Protein AF-A0A965L3U5-F1 (afdb_monomer_lite)

Structure (mmCIF, N/CA/C/O backbone):
data_AF-A0A965L3U5-F1
#
_entry.id   AF-A0A965L3U5-F1
#
loop_
_atom_site.group_PDB
_atom_site.id
_atom_site.type_symbol
_atom_site.label_atom_id
_atom_site.label_alt_id
_atom_site.label_comp_id
_atom_site.label_asym_id
_atom_site.label_entity_id
_atom_site.label_seq_id
_atom_site.pdbx_PDB_ins_code
_atom_site.Cartn_x
_atom_site.Cartn_y
_atom_site.Cartn_z
_atom_site.occupancy
_atom_site.B_iso_or_equiv
_atom_site.auth_seq_id
_atom_site.auth_comp_id
_atom_site.auth_asym_id
_atom_site.auth_atom_id
_atom_site.pdbx_PDB_model_num
ATOM 1 N N . MET A 1 1 ? -13.823 -6.931 -3.225 1.00 72.25 1 MET A N 1
ATOM 2 C CA . MET A 1 1 ? -14.238 -5.636 -2.638 1.00 72.25 1 MET A CA 1
ATOM 3 C C . MET A 1 1 ? -15.746 -5.451 -2.659 1.00 72.25 1 MET A C 1
ATOM 5 O O . MET A 1 1 ? -16.316 -5.443 -1.582 1.00 72.25 1 MET A O 1
ATOM 9 N N . VAL A 1 2 ? -16.405 -5.404 -3.824 1.00 77.75 2 VAL A N 1
ATOM 10 C CA . VAL A 1 2 ? -17.877 -5.242 -3.911 1.00 77.75 2 VAL A CA 1
ATOM 11 C C . VAL A 1 2 ? -18.632 -6.274 -3.065 1.00 77.75 2 VAL A C 1
ATOM 13 O O . VAL A 1 2 ? -19.431 -5.901 -2.219 1.00 77.75 2 VAL A O 1
ATOM 16 N N . MET A 1 3 ? -18.302 -7.560 -3.213 1.00 78.38 3 MET A N 1
ATOM 17 C CA . MET A 1 3 ? -18.901 -8.637 -2.413 1.00 78.38 3 MET A CA 1
ATOM 18 C C . MET A 1 3 ? -18.704 -8.445 -0.903 1.00 78.38 3 MET A C 1
ATOM 20 O O . MET A 1 3 ? -19.643 -8.632 -0.141 1.00 78.38 3 MET A O 1
ATOM 24 N N . ALA A 1 4 ? -17.504 -8.036 -0.473 1.00 76.81 4 ALA A N 1
ATOM 25 C CA . ALA A 1 4 ? -17.250 -7.737 0.933 1.00 76.81 4 ALA A CA 1
ATOM 26 C C . ALA A 1 4 ? -18.156 -6.592 1.399 1.00 76.81 4 ALA A C 1
ATOM 28 O O . ALA A 1 4 ? -18.837 -6.763 2.398 1.00 76.81 4 ALA A O 1
ATOM 29 N N . GLY A 1 5 ? -18.244 -5.498 0.629 1.00 80.12 5 GLY A N 1
ATOM 30 C CA . GLY A 1 5 ? -19.131 -4.361 0.895 1.00 80.12 5 GLY A CA 1
ATOM 31 C C . GLY A 1 5 ? -20.602 -4.755 1.057 1.00 80.12 5 GLY A C 1
ATOM 32 O O . GLY A 1 5 ? -21.226 -4.366 2.037 1.00 80.12 5 GLY A O 1
ATOM 33 N N . VAL A 1 6 ? -21.131 -5.581 0.149 1.00 81.56 6 VAL A N 1
ATOM 34 C CA . VAL A 1 6 ? -22.510 -6.101 0.229 1.00 81.56 6 VAL A CA 1
ATOM 35 C C . VAL A 1 6 ? -22.725 -6.915 1.508 1.00 81.56 6 VAL A C 1
ATOM 37 O O . VAL A 1 6 ? -23.727 -6.734 2.193 1.00 81.56 6 VAL A O 1
ATOM 40 N N . LEU A 1 7 ? -21.767 -7.774 1.867 1.00 80.19 7 LEU A N 1
ATOM 41 C CA . LEU A 1 7 ? -21.851 -8.585 3.084 1.00 80.19 7 LEU A CA 1
ATOM 42 C C . LEU A 1 7 ? -21.742 -7.747 4.364 1.00 80.19 7 LEU A C 1
ATOM 44 O O . LEU A 1 7 ? -22.363 -8.111 5.358 1.00 80.19 7 LEU A O 1
ATOM 48 N N . ILE A 1 8 ? -21.004 -6.628 4.349 1.00 81.19 8 ILE A N 1
ATOM 49 C CA . ILE A 1 8 ? -20.982 -5.703 5.494 1.00 81.19 8 ILE A CA 1
ATOM 50 C C . ILE A 1 8 ? -22.370 -5.109 5.699 1.00 81.19 8 ILE A C 1
ATOM 52 O O . ILE A 1 8 ? -22.878 -5.156 6.810 1.00 81.19 8 ILE A O 1
ATOM 56 N N . ILE A 1 9 ? -22.994 -4.610 4.628 1.00 80.00 9 ILE A N 1
ATOM 57 C CA . ILE A 1 9 ? -24.328 -3.996 4.691 1.00 80.00 9 ILE A CA 1
ATOM 58 C C . ILE A 1 9 ? -25.357 -4.995 5.226 1.00 80.00 9 ILE A C 1
ATOM 60 O O . ILE A 1 9 ? -26.159 -4.634 6.075 1.00 80.00 9 ILE A O 1
ATOM 64 N N . TYR A 1 10 ? -25.290 -6.258 4.799 1.00 81.00 10 TYR A N 1
ATOM 65 C CA . TYR A 1 10 ? -26.183 -7.307 5.300 1.00 81.00 10 TYR A CA 1
ATOM 66 C C . TYR A 1 10 ? -25.978 -7.640 6.790 1.00 81.00 10 TYR A C 1
ATOM 68 O O . TYR A 1 10 ? -26.895 -8.115 7.450 1.00 81.00 10 TYR A O 1
ATOM 76 N N . LYS A 1 11 ? -24.771 -7.425 7.328 1.00 78.62 11 LYS A N 1
ATOM 77 C CA . LYS A 1 11 ? -24.448 -7.672 8.742 1.00 78.62 11 LYS A CA 1
ATOM 78 C C . LYS A 1 11 ? -24.676 -6.462 9.649 1.00 78.62 11 LYS A C 1
ATOM 80 O O . LYS A 1 11 ? -24.505 -6.590 10.862 1.00 78.62 11 LYS A O 1
ATOM 85 N N . LEU A 1 12 ? -24.991 -5.296 9.090 1.00 77.12 12 LEU A N 1
ATOM 86 C CA . LEU A 1 12 ? -25.341 -4.126 9.885 1.00 77.12 12 LEU A CA 1
ATOM 87 C C . LEU A 1 12 ? -26.797 -4.241 10.368 1.00 77.12 12 LEU A C 1
ATOM 89 O O . LEU A 1 12 ? -27.608 -4.869 9.688 1.00 77.12 12 LEU A O 1
ATOM 93 N N . PRO A 1 13 ? -27.136 -3.665 11.537 1.00 71.12 13 PRO A N 1
ATOM 94 C CA . PRO A 1 13 ? -28.528 -3.551 11.974 1.00 71.12 13 PRO A CA 1
ATOM 95 C C . PRO A 1 13 ? -29.397 -2.894 10.890 1.00 71.12 13 PRO A C 1
ATOM 97 O O . PRO A 1 13 ? -28.901 -2.028 10.169 1.00 71.12 13 PRO A O 1
ATOM 100 N N . GLU A 1 14 ? -30.690 -3.236 10.806 1.00 65.44 14 GLU A N 1
ATOM 101 C CA . GLU A 1 14 ? -31.621 -2.614 9.837 1.00 65.44 14 GLU A CA 1
ATOM 102 C C . GLU A 1 14 ? -31.674 -1.079 9.973 1.00 65.44 14 GLU A C 1
ATOM 104 O O . GLU A 1 14 ? -31.870 -0.362 8.996 1.00 65.44 14 GLU A O 1
ATOM 109 N N . GLU A 1 15 ? -31.403 -0.577 11.178 1.00 61.53 15 GLU A N 1
ATOM 110 C CA . GLU A 1 15 ? -31.312 0.842 11.541 1.00 61.53 15 GLU A CA 1
ATOM 111 C C . GLU A 1 15 ? -30.047 1.543 10.992 1.00 61.53 15 GLU A C 1
ATOM 113 O O . GLU A 1 15 ? -29.966 2.770 10.995 1.00 61.53 15 GLU A O 1
ATOM 118 N N . ALA A 1 16 ? -29.051 0.787 10.514 1.00 64.44 16 ALA A N 1
ATOM 119 C CA . ALA A 1 16 ? -27.746 1.270 10.057 1.00 64.44 16 ALA A CA 1
ATOM 120 C C . ALA A 1 16 ? -27.457 0.859 8.600 1.00 64.44 16 ALA A C 1
ATOM 122 O O . ALA A 1 16 ? -26.390 0.324 8.280 1.00 64.44 16 ALA A O 1
ATOM 123 N N . GLY A 1 17 ? -28.402 1.138 7.697 1.00 72.00 17 GLY A N 1
ATOM 124 C CA . GLY A 1 17 ? -28.240 0.952 6.253 1.00 72.00 17 GLY A CA 1
ATOM 125 C C . GLY A 1 17 ? -27.051 1.722 5.653 1.00 72.00 17 GLY A C 1
ATOM 126 O O . GLY A 1 17 ? -26.321 2.449 6.329 1.00 72.00 17 GLY A O 1
ATOM 127 N N . LEU A 1 18 ? -26.814 1.574 4.341 1.00 74.56 18 LEU A N 1
ATOM 128 C CA . LEU A 1 18 ? -25.674 2.218 3.662 1.00 74.56 18 LEU A CA 1
ATOM 129 C C . LEU A 1 18 ? -25.691 3.750 3.818 1.00 74.56 18 LEU A C 1
ATOM 131 O O . LEU A 1 18 ? -24.645 4.369 4.020 1.00 74.56 18 LEU A O 1
ATOM 135 N N . LYS A 1 19 ? -26.872 4.368 3.729 1.00 77.50 19 LYS A N 1
ATOM 136 C CA . LYS A 1 19 ? -27.030 5.824 3.813 1.00 77.50 19 LYS A CA 1
ATOM 137 C C . LYS A 1 19 ? -26.733 6.327 5.226 1.00 77.50 19 LYS A C 1
ATOM 139 O O . LYS A 1 19 ? -26.004 7.303 5.387 1.00 77.50 19 LYS A O 1
ATOM 144 N N . GLU A 1 20 ? -27.240 5.627 6.229 1.00 74.69 20 GLU A N 1
ATOM 145 C CA . GLU A 1 20 ? -27.074 5.910 7.653 1.00 74.69 20 GLU A CA 1
ATOM 146 C C . GLU A 1 20 ? -25.615 5.690 8.065 1.00 74.69 20 GLU A C 1
ATOM 148 O O . GLU A 1 20 ? -25.009 6.556 8.689 1.00 74.69 20 GLU A O 1
ATOM 153 N N . SER A 1 21 ? -24.998 4.602 7.598 1.00 74.25 21 SER A N 1
ATOM 154 C CA . SER A 1 21 ? -23.572 4.306 7.781 1.00 74.25 21 SER A CA 1
ATOM 155 C C . SER A 1 21 ? -22.671 5.407 7.222 1.00 74.25 21 SER A C 1
ATOM 157 O O . SER A 1 21 ? -21.734 5.857 7.888 1.00 74.25 21 SER A O 1
ATOM 159 N N . LEU A 1 22 ? -22.962 5.883 6.006 1.00 78.44 22 LEU A N 1
ATOM 160 C CA . LEU A 1 22 ? -22.253 7.021 5.423 1.00 78.44 22 LEU A CA 1
ATOM 161 C C . LEU A 1 22 ? -22.511 8.302 6.229 1.00 78.44 22 LEU A C 1
ATOM 163 O O . LEU A 1 22 ? -21.596 9.093 6.442 1.00 78.44 22 LEU A O 1
ATOM 167 N N . HIS A 1 23 ? -23.720 8.508 6.741 1.00 75.81 23 HIS A N 1
ATOM 168 C CA . HIS A 1 23 ? -24.022 9.678 7.559 1.00 75.81 23 HIS A CA 1
ATOM 169 C C . HIS A 1 23 ? -23.245 9.686 8.888 1.00 75.81 23 HIS A C 1
ATOM 171 O O . HIS A 1 23 ? -22.619 10.696 9.226 1.00 75.81 23 HIS A O 1
ATOM 177 N N . ILE A 1 24 ? -23.210 8.548 9.591 1.00 73.25 24 ILE A N 1
ATOM 178 C CA . ILE A 1 24 ? -22.434 8.335 10.824 1.00 73.25 24 ILE A CA 1
ATOM 179 C C . ILE A 1 24 ? -20.957 8.627 10.558 1.00 73.25 24 ILE A C 1
ATOM 181 O O . ILE A 1 24 ? -20.358 9.499 11.195 1.00 73.25 24 ILE A O 1
ATOM 185 N N . ALA A 1 25 ? -20.373 7.965 9.556 1.00 76.31 25 ALA A N 1
ATOM 186 C CA . ALA A 1 25 ? -18.972 8.161 9.206 1.00 76.31 25 ALA A CA 1
ATOM 187 C C . ALA A 1 25 ? -18.671 9.617 8.801 1.00 76.31 25 ALA A C 1
ATOM 189 O O . ALA A 1 25 ? -17.624 10.159 9.165 1.00 76.31 25 ALA A O 1
ATOM 190 N N . GLY A 1 26 ? -19.587 10.286 8.096 1.00 73.56 26 GLY A N 1
ATOM 191 C CA . GLY A 1 26 ? -19.442 11.692 7.722 1.00 73.56 26 GLY A CA 1
ATOM 192 C C . GLY A 1 26 ? -19.406 12.627 8.924 1.00 73.56 26 GLY A C 1
ATOM 193 O O . GLY A 1 26 ? -18.500 13.455 9.038 1.00 73.56 26 GLY A O 1
ATOM 194 N N . LYS A 1 27 ? -20.327 12.466 9.877 1.00 70.19 27 LYS A N 1
ATOM 195 C CA . LYS A 1 27 ? -20.376 13.308 11.083 1.00 70.19 27 LYS A CA 1
ATOM 196 C C . LYS A 1 27 ? -19.208 13.043 12.032 1.00 70.19 27 LYS A C 1
ATOM 198 O O . LYS A 1 27 ? -18.743 13.999 12.654 1.00 70.19 27 LYS A O 1
ATOM 203 N N . MET A 1 28 ? -18.675 11.820 12.071 1.00 67.44 28 MET A N 1
ATOM 204 C CA . MET A 1 28 ? -17.423 11.481 12.767 1.00 67.44 28 MET A CA 1
ATOM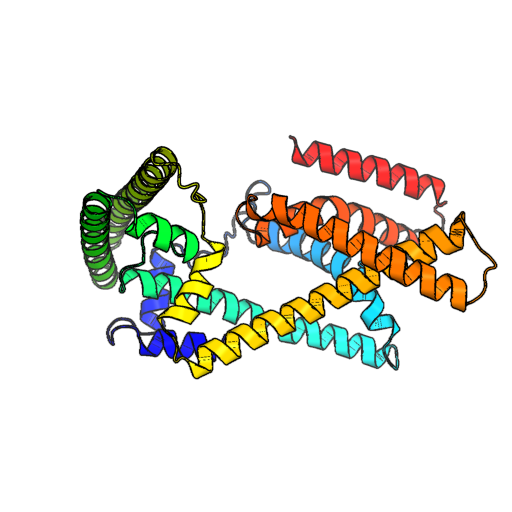 205 C C . MET A 1 28 ? -16.159 12.004 12.058 1.00 67.44 28 MET A C 1
ATOM 207 O O . MET A 1 28 ? -15.041 11.735 12.498 1.00 67.44 28 MET A O 1
ATOM 211 N N . GLY A 1 29 ? -16.310 12.730 10.946 1.00 69.62 29 GLY A N 1
ATOM 212 C CA . GLY A 1 29 ? -15.197 13.283 10.178 1.00 69.62 29 GLY A CA 1
ATOM 213 C C . GLY A 1 29 ? -14.417 12.239 9.380 1.00 69.62 29 GLY A C 1
ATOM 214 O O . GLY A 1 29 ? -13.364 12.559 8.842 1.00 69.62 29 GLY A O 1
ATOM 215 N N . LYS A 1 30 ? -14.919 11.003 9.266 1.00 74.19 30 LYS A N 1
ATOM 216 C CA . LYS A 1 30 ? -14.274 9.920 8.506 1.00 74.19 30 LYS A CA 1
ATOM 217 C C . LYS A 1 30 ? -14.542 9.997 6.998 1.00 74.19 30 LYS A C 1
ATOM 219 O O . LYS A 1 30 ? -13.811 9.373 6.238 1.00 74.19 30 LYS A O 1
ATOM 224 N N . ILE A 1 31 ? -15.540 10.778 6.564 1.00 72.00 31 ILE A N 1
ATOM 225 C CA . ILE A 1 31 ? -15.804 11.092 5.138 1.00 72.00 31 ILE A CA 1
ATOM 226 C C . ILE A 1 31 ? -15.296 12.488 4.750 1.00 72.00 31 ILE A C 1
ATOM 228 O O . ILE A 1 31 ? -15.290 12.831 3.572 1.00 72.00 31 ILE A O 1
ATOM 232 N N . ASN A 1 32 ? -14.792 13.283 5.701 1.00 65.56 32 ASN A N 1
ATOM 233 C CA . ASN A 1 32 ? -14.136 14.563 5.409 1.00 65.56 32 ASN A CA 1
ATOM 234 C C . ASN A 1 32 ? -12.737 14.314 4.818 1.00 65.56 32 ASN A C 1
ATOM 236 O O . ASN A 1 32 ? -11.717 14.643 5.411 1.00 65.56 32 ASN A O 1
ATOM 240 N N . LEU A 1 33 ? -12.715 13.670 3.653 1.00 60.31 33 LEU A N 1
ATOM 241 C CA . LEU A 1 33 ? -11.537 13.239 2.908 1.00 60.31 33 LEU A CA 1
ATOM 242 C C . LEU A 1 33 ? -10.893 14.395 2.137 1.00 60.31 33 LEU A C 1
ATOM 244 O O . LEU A 1 33 ? -9.773 14.254 1.663 1.00 60.31 33 LEU A O 1
ATOM 248 N N . ILE A 1 34 ? -11.613 15.508 1.967 1.00 66.69 34 ILE A N 1
ATOM 249 C CA . ILE A 1 34 ? -11.215 16.612 1.099 1.00 66.69 34 ILE A CA 1
ATOM 250 C C . ILE A 1 34 ? -11.192 17.902 1.915 1.00 66.69 34 ILE A C 1
ATOM 252 O O . ILE A 1 34 ? -12.230 18.525 2.144 1.00 66.69 34 ILE A O 1
ATOM 256 N N . ASP A 1 35 ? -9.997 18.301 2.344 1.00 76.75 35 ASP A N 1
ATOM 257 C CA . ASP A 1 35 ? -9.755 19.663 2.813 1.00 76.75 35 ASP A CA 1
ATOM 258 C C . ASP A 1 35 ? -9.488 20.568 1.601 1.00 76.75 35 ASP A C 1
ATOM 260 O O . ASP A 1 35 ? -8.572 20.326 0.814 1.00 76.75 35 ASP A O 1
ATOM 264 N N . TRP A 1 36 ? -10.322 21.593 1.430 1.00 82.81 36 TRP A N 1
ATOM 265 C CA . TRP A 1 36 ? -10.224 22.563 0.336 1.00 82.81 36 TRP A CA 1
ATOM 266 C C . TRP A 1 36 ? -9.302 23.740 0.661 1.00 82.81 36 TRP A C 1
ATOM 268 O O . TRP A 1 36 ? -8.999 24.543 -0.228 1.00 82.81 36 TRP A O 1
ATOM 278 N N . LYS A 1 37 ? -8.851 23.861 1.916 1.00 83.62 37 LYS A N 1
ATOM 279 C CA . LYS A 1 37 ? -7.926 24.917 2.322 1.00 83.62 37 LYS A CA 1
ATOM 280 C C . LYS A 1 37 ? -6.583 24.718 1.631 1.00 83.62 37 LYS A C 1
ATOM 282 O O . LYS A 1 37 ? -6.003 23.634 1.662 1.00 83.62 37 LYS A O 1
ATOM 287 N N . PHE A 1 38 ? -6.091 25.783 1.009 1.00 82.69 38 PHE A N 1
ATOM 288 C CA . PHE A 1 38 ? -4.765 25.799 0.411 1.00 82.69 38 PHE A CA 1
ATOM 289 C C . PHE A 1 38 ? -3.716 25.934 1.518 1.00 82.69 38 PHE A C 1
AT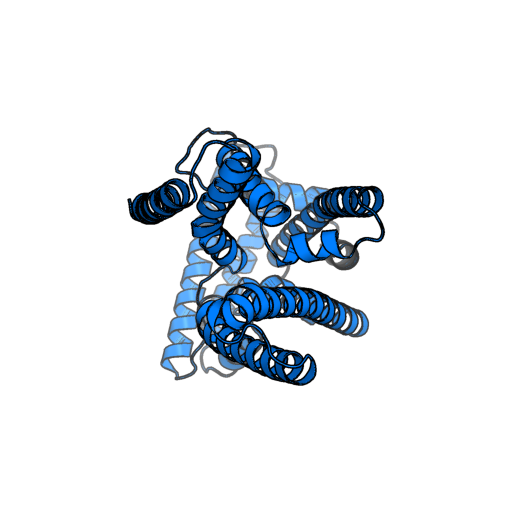OM 291 O O . PHE A 1 38 ? -3.480 27.026 2.029 1.00 82.69 38 PHE A O 1
ATOM 298 N N . ASP A 1 39 ? -3.129 24.806 1.912 1.00 79.38 39 ASP A N 1
ATOM 299 C CA . ASP A 1 39 ? -2.086 24.728 2.935 1.00 79.38 39 ASP A CA 1
ATOM 300 C C . ASP A 1 39 ? -1.008 23.722 2.514 1.00 79.38 39 ASP A C 1
ATOM 302 O O . ASP A 1 39 ? -1.209 22.511 2.557 1.00 79.38 39 ASP A O 1
ATOM 306 N N . LEU A 1 40 ? 0.158 24.213 2.105 1.00 73.31 40 LEU A N 1
ATOM 307 C CA . LEU A 1 40 ? 1.252 23.354 1.642 1.00 73.31 40 LEU A CA 1
ATOM 308 C C . LEU A 1 40 ? 1.817 22.448 2.751 1.00 73.31 40 LEU A C 1
ATOM 310 O O . LEU A 1 40 ? 2.438 21.434 2.442 1.00 73.31 40 LEU A O 1
ATOM 314 N N . ASN A 1 41 ? 1.563 22.764 4.026 1.00 76.38 41 ASN A N 1
ATOM 315 C CA . ASN A 1 41 ? 1.974 21.930 5.155 1.00 76.38 41 ASN A CA 1
ATOM 316 C C . ASN A 1 41 ? 0.963 20.812 5.455 1.00 76.38 41 ASN A C 1
ATOM 318 O O . ASN A 1 41 ? 1.304 19.818 6.103 1.00 76.38 41 ASN A O 1
ATOM 322 N N . ASN A 1 42 ? -0.279 20.932 4.971 1.00 76.94 42 ASN A N 1
ATOM 323 C CA . ASN A 1 42 ? -1.284 19.890 5.123 1.00 76.94 42 ASN A CA 1
ATOM 324 C C . ASN A 1 42 ? -1.152 18.841 4.005 1.00 76.94 42 ASN A C 1
ATOM 326 O O . ASN A 1 42 ? -1.541 19.059 2.854 1.00 76.94 42 ASN A O 1
ATOM 330 N N . ARG A 1 43 ? -0.661 17.651 4.377 1.00 73.00 43 ARG A N 1
ATOM 331 C CA . ARG A 1 43 ? -0.497 16.490 3.480 1.00 73.00 43 ARG A CA 1
ATOM 332 C C . ARG A 1 43 ? -1.818 15.943 2.924 1.00 73.00 43 ARG A C 1
ATOM 334 O O . ARG A 1 43 ? -1.796 15.223 1.931 1.00 73.00 43 ARG A O 1
ATOM 341 N N . TYR A 1 44 ? -2.945 16.253 3.562 1.00 74.56 44 TYR A N 1
ATOM 342 C CA . TYR A 1 44 ? -4.253 15.658 3.272 1.00 74.56 44 TYR A CA 1
ATOM 343 C C . TYR A 1 44 ? -5.227 16.607 2.564 1.00 74.56 44 TYR A C 1
ATOM 345 O O . TYR A 1 44 ? -6.369 16.224 2.316 1.00 74.56 44 TYR A O 1
ATOM 353 N N . ASN A 1 45 ? -4.816 17.836 2.233 1.00 83.19 45 ASN A N 1
ATOM 354 C CA . ASN A 1 45 ? -5.674 18.714 1.442 1.00 83.19 45 ASN A CA 1
ATOM 355 C C . ASN A 1 45 ? -5.674 18.329 -0.043 1.00 83.19 45 ASN A C 1
ATOM 357 O O . ASN A 1 45 ? -4.786 17.636 -0.552 1.00 83.19 45 ASN A O 1
ATOM 361 N N . ILE A 1 46 ? -6.699 18.796 -0.751 1.00 84.75 46 ILE A N 1
ATOM 362 C CA . ILE A 1 46 ? -6.902 18.461 -2.159 1.00 84.75 46 ILE A CA 1
ATOM 363 C C . ILE A 1 46 ? -5.777 18.983 -3.053 1.00 84.75 46 ILE A C 1
ATOM 365 O O . ILE A 1 46 ? -5.435 18.344 -4.043 1.00 84.75 46 ILE A O 1
ATOM 369 N N . TRP A 1 47 ? -5.174 20.117 -2.704 1.00 85.88 47 TRP A N 1
ATOM 370 C CA . TRP A 1 47 ? -4.156 20.777 -3.518 1.00 85.88 47 TRP A CA 1
ATOM 371 C C . TRP A 1 47 ? -2.832 20.020 -3.484 1.00 85.88 47 TRP A C 1
ATOM 373 O O . TRP A 1 47 ? -2.293 19.685 -4.537 1.00 85.88 47 TRP A O 1
ATOM 383 N N . SER A 1 48 ? -2.363 19.666 -2.289 1.00 82.25 48 SER A N 1
ATOM 384 C CA . SER A 1 48 ? -1.225 18.779 -2.059 1.00 82.25 48 SER A CA 1
ATOM 385 C C . SER A 1 48 ? -1.457 17.423 -2.727 1.00 82.25 48 SER A C 1
ATOM 387 O O . SER A 1 48 ? -0.566 16.908 -3.401 1.00 82.25 48 SER A O 1
ATOM 389 N N . GLY A 1 49 ? -2.674 16.874 -2.619 1.00 82.56 49 GLY A N 1
ATOM 390 C CA . GLY A 1 49 ? -3.055 15.617 -3.265 1.00 82.56 49 GLY A CA 1
ATOM 391 C C . GLY A 1 49 ? -3.038 15.676 -4.797 1.00 82.56 49 GLY A C 1
ATOM 392 O O . GLY A 1 49 ? -2.505 14.768 -5.431 1.00 82.56 49 GLY A O 1
ATOM 393 N N . ILE A 1 50 ? -3.578 16.738 -5.405 1.00 86.81 50 ILE A N 1
ATOM 394 C CA . ILE A 1 50 ? -3.598 16.915 -6.865 1.00 86.81 50 ILE A CA 1
ATOM 395 C C . ILE A 1 50 ? -2.193 17.190 -7.387 1.00 86.81 50 ILE A C 1
ATOM 397 O O . ILE A 1 50 ? -1.774 16.527 -8.327 1.00 86.81 50 ILE A O 1
ATOM 401 N N . ILE A 1 51 ? -1.456 18.131 -6.797 1.00 86.94 51 ILE A N 1
ATOM 402 C CA . ILE A 1 51 ? -0.120 18.510 -7.275 1.00 86.94 51 ILE A CA 1
ATOM 403 C C . ILE A 1 51 ? 0.855 17.351 -7.057 1.00 86.94 51 ILE A C 1
ATOM 405 O O . ILE A 1 51 ? 1.476 16.876 -8.008 1.00 86.94 51 ILE A O 1
ATOM 409 N N . GLY A 1 52 ? 0.951 16.853 -5.822 1.00 83.75 52 GLY A N 1
ATOM 410 C CA . GLY A 1 52 ? 1.831 15.740 -5.478 1.00 83.75 52 GLY A CA 1
ATOM 411 C C . GLY A 1 52 ? 1.445 14.467 -6.223 1.00 83.75 52 GLY A C 1
ATOM 412 O O . GLY A 1 52 ? 2.291 13.834 -6.849 1.00 83.75 52 GLY A O 1
ATOM 413 N N . GLY A 1 53 ? 0.153 14.130 -6.242 1.00 85.06 53 GLY A N 1
ATOM 414 C CA . GLY A 1 53 ? -0.364 12.977 -6.974 1.00 85.06 53 GLY A CA 1
ATOM 415 C C . GLY A 1 53 ? -0.143 13.075 -8.482 1.00 85.06 53 GLY A C 1
ATOM 416 O O . GLY A 1 53 ? 0.220 12.075 -9.095 1.00 85.06 53 GLY A O 1
ATOM 417 N N . PHE A 1 54 ? -0.295 14.255 -9.086 1.00 89.50 54 PHE A N 1
ATOM 418 C CA . PHE A 1 54 ? -0.049 14.460 -10.513 1.00 89.50 54 PHE A CA 1
ATOM 419 C C . PHE A 1 54 ? 1.402 14.145 -10.880 1.00 89.50 54 PHE A C 1
ATOM 421 O O . PHE A 1 54 ? 1.636 13.301 -11.744 1.00 89.50 54 PHE A O 1
ATOM 428 N N . PHE A 1 55 ? 2.377 14.758 -10.200 1.00 89.88 55 PHE A N 1
ATOM 429 C CA . PHE A 1 55 ? 3.794 14.522 -10.495 1.00 89.88 55 PHE A CA 1
ATOM 430 C C . PHE A 1 55 ? 4.240 13.104 -10.131 1.00 89.88 55 PHE A C 1
ATOM 432 O O . PHE A 1 55 ? 4.973 12.480 -10.901 1.00 89.88 55 PHE A O 1
ATOM 439 N N . LEU A 1 56 ? 3.753 12.564 -9.009 1.00 88.44 56 LEU A N 1
ATOM 440 C CA . LEU A 1 56 ? 4.029 11.190 -8.597 1.00 88.44 56 LEU A CA 1
ATOM 441 C C . LEU A 1 56 ? 3.541 10.194 -9.653 1.00 88.44 56 LEU A C 1
ATOM 443 O O . LEU A 1 56 ? 4.303 9.332 -10.081 1.00 88.44 56 LEU A O 1
ATOM 447 N N . GLN A 1 57 ? 2.291 10.322 -10.110 1.00 88.50 57 GLN A N 1
ATOM 448 C CA . GLN A 1 57 ? 1.738 9.410 -11.111 1.00 88.50 57 GLN A CA 1
ATOM 449 C C . GLN A 1 57 ? 2.343 9.630 -12.498 1.00 88.50 57 GLN A C 1
ATOM 451 O O . GLN A 1 57 ? 2.554 8.659 -13.221 1.00 88.50 57 GLN A O 1
ATOM 456 N N . LEU A 1 58 ? 2.672 10.871 -12.866 1.00 90.81 58 LEU A N 1
ATOM 457 C CA . LEU A 1 58 ? 3.357 11.164 -14.124 1.00 90.81 58 LEU A CA 1
ATOM 458 C C . LEU A 1 58 ? 4.740 10.503 -14.167 1.00 90.81 58 LEU A C 1
ATOM 460 O O . LEU A 1 58 ? 5.097 9.889 -15.170 1.00 90.81 58 LEU A O 1
ATOM 464 N N . SER A 1 59 ? 5.488 10.574 -13.067 1.00 91.88 59 SER A N 1
ATOM 465 C CA . SER A 1 59 ? 6.779 9.900 -12.939 1.00 91.88 59 SER A CA 1
ATOM 466 C C . SER A 1 59 ? 6.622 8.379 -12.908 1.00 91.88 59 SER A C 1
ATOM 468 O O . SER A 1 59 ? 7.286 7.677 -13.672 1.00 91.88 59 SER A O 1
ATOM 470 N N . TYR A 1 60 ? 5.677 7.865 -12.116 1.00 89.75 60 TYR A N 1
ATOM 471 C CA . TYR A 1 60 ? 5.408 6.432 -12.000 1.00 89.75 60 TYR A CA 1
ATOM 472 C C . TYR A 1 60 ? 5.019 5.795 -13.337 1.00 89.75 60 TYR A C 1
ATOM 474 O O . TYR A 1 60 ? 5.575 4.779 -13.733 1.00 89.75 60 TYR A O 1
ATOM 482 N N . PHE A 1 61 ? 4.090 6.386 -14.085 1.00 89.69 61 PHE A N 1
ATOM 483 C CA . PHE A 1 61 ? 3.672 5.817 -15.366 1.00 89.69 61 PHE A CA 1
ATOM 484 C C . PHE A 1 61 ? 4.595 6.188 -16.530 1.00 89.69 61 PHE A C 1
ATOM 486 O O . PHE A 1 61 ? 4.612 5.466 -17.523 1.00 89.69 61 PHE A O 1
ATOM 493 N N . GLY A 1 62 ? 5.340 7.291 -16.437 1.00 88.50 62 GLY A N 1
ATOM 494 C CA . GLY A 1 62 ? 6.191 7.781 -17.524 1.00 88.50 62 GLY A CA 1
ATOM 495 C C . GLY A 1 62 ? 7.639 7.300 -17.474 1.00 88.50 62 GLY A C 1
ATOM 496 O O . GLY A 1 62 ? 8.270 7.192 -18.522 1.00 88.50 62 GLY A O 1
ATOM 497 N N . THR A 1 63 ? 8.172 7.027 -16.281 1.00 90.00 63 THR A N 1
ATOM 498 C CA . THR A 1 63 ? 9.616 6.808 -16.075 1.00 90.00 63 THR A CA 1
ATOM 499 C C . THR A 1 63 ? 9.956 5.522 -15.322 1.00 90.00 63 THR A C 1
ATOM 501 O O . THR A 1 63 ? 11.081 5.039 -15.426 1.00 90.00 63 THR A O 1
ATOM 504 N N . ASP A 1 64 ? 9.002 4.931 -14.595 1.00 90.56 64 ASP A N 1
ATOM 505 C CA . ASP A 1 64 ? 9.237 3.710 -13.823 1.00 90.56 64 ASP A CA 1
ATOM 506 C C . ASP A 1 64 ? 9.275 2.478 -14.734 1.00 90.56 64 ASP A C 1
ATOM 508 O O . ASP A 1 64 ? 8.312 2.169 -15.445 1.00 90.56 64 ASP A O 1
ATOM 512 N N . GLN A 1 65 ? 10.369 1.719 -14.667 1.00 89.81 65 GLN A N 1
ATOM 513 C CA . GLN A 1 65 ? 10.565 0.535 -15.500 1.00 89.81 65 GLN A CA 1
ATOM 514 C C . GLN A 1 65 ? 9.500 -0.550 -15.268 1.00 89.81 65 GLN A C 1
ATOM 516 O O . GLN A 1 65 ? 9.213 -1.334 -16.176 1.00 89.81 65 GLN A O 1
ATOM 521 N N . SER A 1 66 ? 8.881 -0.608 -14.085 1.00 87.88 66 SER A N 1
ATOM 522 C CA . SER A 1 66 ? 7.783 -1.544 -13.792 1.00 87.88 66 SER A CA 1
ATOM 523 C C . SER A 1 66 ? 6.502 -1.245 -14.560 1.00 87.88 66 SER A C 1
ATOM 525 O O . SER A 1 66 ? 5.714 -2.165 -14.802 1.00 87.88 66 SER A O 1
ATOM 527 N N . GLN A 1 67 ? 6.314 0.006 -14.986 1.00 88.69 67 GLN A N 1
ATOM 528 C CA . GLN A 1 67 ? 5.192 0.420 -15.825 1.00 88.69 67 GLN A CA 1
ATOM 529 C C . GLN A 1 67 ? 5.599 0.527 -17.289 1.00 88.69 67 GLN A C 1
ATOM 531 O O . GLN A 1 67 ? 4.948 -0.073 -18.142 1.00 88.69 67 GLN A O 1
ATOM 536 N N . VAL A 1 68 ? 6.706 1.212 -17.586 1.00 87.56 68 VAL A N 1
ATOM 537 C CA . VAL A 1 68 ? 7.190 1.423 -18.959 1.00 87.56 68 VAL A CA 1
ATOM 538 C C . VAL A 1 68 ? 7.434 0.094 -19.674 1.00 87.56 68 VAL A C 1
ATOM 540 O O . VAL A 1 68 ? 7.033 -0.068 -20.829 1.00 87.56 68 VAL A O 1
ATOM 543 N N . GLY A 1 69 ? 7.978 -0.903 -18.967 1.00 84.00 69 GLY A N 1
ATOM 544 C CA . GLY A 1 69 ? 8.176 -2.247 -19.510 1.00 84.00 69 GLY A CA 1
ATOM 545 C C . GLY A 1 69 ? 6.891 -2.909 -20.026 1.00 84.00 69 GLY A C 1
ATOM 546 O O . GLY A 1 69 ? 6.952 -3.705 -20.958 1.00 84.00 69 GLY A O 1
ATOM 547 N N . ARG A 1 70 ? 5.715 -2.550 -19.491 1.00 84.69 70 ARG A N 1
ATOM 548 C CA . ARG A 1 70 ? 4.413 -3.075 -19.949 1.00 84.69 70 ARG A CA 1
ATOM 549 C C . ARG A 1 70 ? 3.964 -2.460 -21.269 1.00 84.69 70 ARG A C 1
ATOM 551 O O . ARG A 1 70 ? 3.254 -3.105 -22.030 1.00 84.69 70 ARG A O 1
ATOM 558 N N . TYR A 1 71 ? 4.359 -1.221 -21.547 1.00 85.00 71 TYR A N 1
ATOM 559 C CA . TYR A 1 71 ? 3.993 -0.549 -22.796 1.00 85.00 71 TYR A CA 1
ATOM 560 C C . TYR A 1 71 ? 4.881 -0.986 -23.957 1.00 85.00 71 TYR A C 1
ATOM 562 O O . TYR A 1 71 ? 4.410 -1.023 -25.093 1.00 85.00 71 TYR A O 1
ATOM 570 N N . LEU A 1 72 ? 6.141 -1.333 -23.671 1.00 82.88 72 LEU A N 1
ATOM 571 C CA . LEU A 1 72 ? 7.119 -1.796 -24.661 1.00 82.88 72 LEU A CA 1
ATOM 572 C C . LEU A 1 72 ? 6.834 -3.211 -25.178 1.00 82.88 72 LEU A C 1
ATOM 574 O O . LEU A 1 72 ? 7.280 -3.565 -26.263 1.00 82.88 72 LEU A O 1
ATOM 578 N N . THR A 1 73 ? 6.087 -4.014 -24.421 1.00 84.12 73 THR A N 1
ATOM 579 C CA . THR A 1 73 ? 5.664 -5.365 -24.820 1.00 84.12 73 THR A CA 1
ATOM 580 C C . THR A 1 73 ? 4.309 -5.388 -25.529 1.00 84.12 73 THR A C 1
ATOM 582 O O . THR A 1 73 ? 3.835 -6.456 -25.919 1.00 84.12 73 THR A O 1
ATOM 585 N N . GLY A 1 74 ? 3.673 -4.226 -25.710 1.00 85.25 74 GLY A N 1
ATOM 586 C CA . GLY A 1 74 ? 2.428 -4.104 -26.459 1.00 85.25 74 GLY A CA 1
ATOM 587 C C . GLY A 1 74 ? 2.622 -4.381 -27.951 1.00 85.25 74 GLY A C 1
ATOM 588 O O . GLY A 1 74 ? 3.672 -4.099 -28.521 1.00 85.25 74 GLY A O 1
ATOM 589 N N . GLN A 1 75 ? 1.583 -4.912 -28.600 1.00 89.25 75 GLN A N 1
ATOM 590 C CA . GLN A 1 75 ? 1.623 -5.246 -30.031 1.00 89.25 75 GLN A CA 1
ATOM 591 C C . GLN A 1 75 ? 1.790 -4.010 -30.929 1.00 89.25 75 GLN A C 1
ATOM 593 O O . GLN A 1 75 ? 2.395 -4.094 -31.994 1.00 89.25 75 GLN A O 1
ATOM 598 N N . SER A 1 76 ? 1.252 -2.860 -30.510 1.00 93.19 76 SER A N 1
ATOM 599 C CA . SER A 1 76 ? 1.426 -1.583 -31.199 1.00 93.19 76 SER A CA 1
ATOM 600 C C . SER A 1 76 ? 1.319 -0.410 -30.221 1.00 93.19 76 SER A C 1
ATOM 602 O O . SER A 1 76 ? 0.760 -0.531 -29.128 1.00 93.19 76 SER A O 1
ATOM 604 N N . ALA A 1 77 ? 1.794 0.765 -30.643 1.00 90.50 77 ALA A N 1
ATOM 605 C CA . ALA A 1 77 ? 1.662 1.994 -29.865 1.00 90.50 77 ALA A CA 1
ATOM 606 C C . ALA A 1 77 ? 0.195 2.376 -29.574 1.00 90.50 77 ALA A C 1
ATOM 608 O O . ALA A 1 77 ? -0.082 2.995 -28.547 1.00 90.50 77 ALA A O 1
ATOM 609 N N . SER A 1 78 ? -0.749 2.025 -30.456 1.00 92.31 78 SER A N 1
ATOM 610 C CA . SER A 1 78 ? -2.181 2.286 -30.249 1.00 92.31 78 SER A CA 1
ATOM 611 C C . SER A 1 78 ? -2.736 1.420 -29.118 1.00 92.31 78 SER A C 1
ATOM 613 O O . SER A 1 78 ? -3.379 1.926 -28.197 1.00 92.31 78 SER A O 1
ATOM 615 N N . GLU A 1 79 ? -2.417 0.126 -29.130 1.00 91.00 79 GLU A N 1
ATOM 616 C CA . GLU A 1 79 ? -2.824 -0.834 -28.102 1.00 91.00 79 GLU A CA 1
ATOM 617 C C . GLU A 1 79 ? -2.212 -0.490 -26.739 1.00 91.00 79 GLU A C 1
ATOM 619 O O . GLU A 1 79 ? -2.932 -0.503 -25.739 1.00 91.00 79 GLU A O 1
ATOM 624 N N . SER A 1 80 ? -0.941 -0.076 -26.686 1.00 90.00 80 SER A N 1
ATOM 625 C CA . SER A 1 80 ? -0.313 0.378 -25.436 1.00 90.00 80 SER A CA 1
ATOM 626 C C . SER A 1 80 ? -0.991 1.632 -24.868 1.00 90.00 80 SER A C 1
ATOM 628 O O . SER A 1 80 ? -1.231 1.702 -23.662 1.00 90.00 80 SER A O 1
ATOM 630 N N . LYS A 1 81 ? -1.382 2.597 -25.718 1.00 90.62 81 LYS A N 1
ATOM 631 C CA . LYS A 1 81 ? -2.148 3.787 -25.290 1.00 90.62 81 LYS A CA 1
ATOM 632 C C . LYS A 1 81 ? -3.534 3.418 -24.760 1.00 90.62 81 LYS A C 1
ATOM 634 O O . LYS A 1 81 ? -3.929 3.908 -23.704 1.00 90.62 81 LYS A O 1
ATOM 639 N N . LYS A 1 82 ? -4.264 2.539 -25.457 1.00 91.12 82 LYS A N 1
ATOM 640 C CA . LYS A 1 82 ? -5.569 2.033 -24.991 1.00 91.12 82 LYS A CA 1
ATOM 641 C C . LYS A 1 82 ? -5.433 1.303 -23.654 1.00 91.12 82 LYS A C 1
ATOM 643 O O . LYS A 1 82 ? -6.242 1.531 -22.760 1.00 91.12 82 LYS A O 1
ATOM 648 N N . GLY A 1 83 ? -4.397 0.477 -23.498 1.00 89.31 83 GLY A N 1
ATOM 649 C CA . GLY A 1 83 ? -4.098 -0.228 -22.251 1.00 89.31 83 GLY A CA 1
ATOM 650 C C . GLY A 1 83 ? -3.839 0.725 -21.084 1.00 89.31 83 GLY A C 1
ATOM 651 O O . GLY A 1 83 ? -4.396 0.535 -20.003 1.00 89.31 83 GLY A O 1
ATOM 652 N N . LEU A 1 84 ? -3.067 1.792 -21.314 1.00 88.19 84 LEU A N 1
ATOM 653 C CA . LEU A 1 84 ? -2.834 2.843 -20.320 1.00 88.19 84 LEU A CA 1
ATOM 654 C C . LEU A 1 84 ? -4.135 3.562 -19.922 1.00 88.19 84 LEU A C 1
ATOM 656 O O . LEU A 1 84 ? -4.402 3.738 -18.734 1.00 88.19 84 LEU A O 1
ATOM 660 N N . LEU A 1 85 ? -4.970 3.941 -20.896 1.00 90.38 85 LEU A N 1
ATOM 661 C CA . LEU A 1 85 ? -6.258 4.593 -20.627 1.00 90.38 85 LEU A CA 1
ATOM 662 C C . LEU A 1 85 ? -7.210 3.682 -19.844 1.00 90.38 85 LEU A C 1
ATOM 664 O O . LEU A 1 85 ? -7.839 4.127 -18.884 1.00 90.38 85 LEU A O 1
ATOM 668 N N . LEU A 1 86 ? -7.281 2.399 -20.210 1.00 91.44 86 LEU A N 1
ATOM 669 C CA . LEU A 1 86 ? -8.095 1.410 -19.507 1.00 91.44 86 LEU A CA 1
ATOM 670 C C . LEU A 1 86 ? -7.612 1.205 -18.065 1.00 91.44 86 LEU A C 1
ATOM 672 O O . LEU A 1 86 ? -8.436 1.084 -17.160 1.00 91.44 86 LEU A O 1
ATOM 676 N N . ASN A 1 87 ? -6.294 1.212 -17.836 1.00 88.62 87 ASN A N 1
ATOM 677 C CA . ASN A 1 87 ? -5.731 1.157 -16.488 1.00 88.62 87 ASN A CA 1
ATOM 678 C C . ASN A 1 87 ? -6.238 2.324 -15.631 1.00 88.62 87 ASN A C 1
ATOM 680 O O . ASN A 1 87 ? -6.776 2.094 -14.548 1.00 88.62 87 ASN A O 1
ATOM 684 N N . GLY A 1 88 ? -6.135 3.555 -16.143 1.00 86.81 88 GLY A N 1
ATOM 685 C CA . GLY A 1 88 ? -6.632 4.748 -15.455 1.00 86.81 88 GLY A CA 1
ATOM 686 C C . GLY A 1 88 ? -8.136 4.679 -15.178 1.00 86.81 88 GLY A C 1
ATOM 687 O O . GLY A 1 88 ? -8.565 4.888 -14.042 1.00 86.81 88 GLY A O 1
ATOM 688 N N . PHE A 1 89 ? -8.927 4.306 -16.188 1.00 91.38 89 PHE A N 1
ATOM 689 C CA . PHE A 1 89 ? -10.381 4.188 -16.073 1.00 91.38 89 PHE A CA 1
ATOM 690 C C . PHE A 1 89 ? -10.816 3.165 -15.018 1.00 91.38 89 PHE A C 1
ATOM 692 O O . PHE A 1 89 ? -11.717 3.452 -14.239 1.00 91.38 89 PHE A O 1
ATOM 699 N N . LEU A 1 90 ? -10.172 1.995 -14.948 1.00 91.25 90 LEU A N 1
ATOM 700 C CA . LEU A 1 90 ? -10.505 0.957 -13.965 1.00 91.25 90 LEU A CA 1
ATOM 701 C C . LEU A 1 90 ? -10.015 1.292 -12.550 1.00 91.25 90 LEU A C 1
ATOM 703 O O . LEU A 1 90 ? -10.625 0.867 -11.566 1.00 91.25 90 LEU A O 1
ATOM 707 N N . LYS A 1 91 ? -8.925 2.054 -12.427 1.00 88.62 91 LYS A N 1
ATOM 708 C CA . LYS A 1 91 ? -8.313 2.385 -11.133 1.00 88.62 91 LYS A CA 1
ATOM 709 C C . LYS A 1 91 ? -9.176 3.339 -10.305 1.00 88.62 91 LYS A C 1
ATOM 711 O O . LYS A 1 91 ? -9.268 3.163 -9.094 1.00 88.62 91 LYS A O 1
ATOM 716 N N . ILE A 1 92 ? -9.845 4.300 -10.944 1.00 88.56 92 ILE A N 1
ATOM 717 C CA . ILE A 1 92 ? -10.717 5.279 -10.270 1.00 88.56 92 ILE A CA 1
ATOM 718 C C . ILE A 1 92 ? -11.866 4.605 -9.486 1.00 88.56 92 ILE A C 1
ATOM 720 O O . ILE A 1 92 ? -11.922 4.777 -8.264 1.00 88.56 92 ILE A O 1
ATOM 724 N N . PRO A 1 93 ? -12.761 3.805 -10.106 1.00 90.12 93 PRO A N 1
ATOM 725 C CA . PRO A 1 93 ? -13.849 3.150 -9.383 1.00 90.12 93 PRO A CA 1
ATOM 726 C C . PRO A 1 93 ? -13.321 2.119 -8.384 1.00 90.12 93 PRO A C 1
ATOM 728 O O . PRO A 1 93 ? -13.867 1.986 -7.291 1.00 90.12 93 PRO A O 1
ATOM 731 N N . MET A 1 94 ? -12.228 1.419 -8.709 1.00 89.81 94 MET A N 1
ATOM 732 C CA . MET A 1 94 ? -11.595 0.480 -7.784 1.00 89.81 94 MET A CA 1
ATOM 733 C C . MET A 1 94 ? -11.157 1.170 -6.487 1.00 89.81 94 MET A C 1
ATOM 735 O O . MET A 1 94 ? -11.467 0.670 -5.405 1.00 89.81 94 MET A O 1
ATOM 739 N N . GLN A 1 95 ? -10.491 2.324 -6.584 1.00 87.56 95 GLN A N 1
ATOM 740 C CA . GLN A 1 95 ? -10.056 3.092 -5.419 1.00 87.56 95 GLN A CA 1
ATOM 741 C C . GLN A 1 95 ? -11.249 3.555 -4.578 1.00 87.56 95 GLN A C 1
ATOM 743 O O . GLN A 1 95 ? -11.218 3.435 -3.353 1.00 87.56 95 GLN A O 1
ATOM 748 N N . PHE A 1 96 ? -12.320 4.016 -5.229 1.00 85.44 96 PHE A N 1
ATOM 749 C CA . PHE A 1 96 ? -13.561 4.375 -4.547 1.00 85.44 96 PHE A CA 1
ATOM 750 C C . PHE A 1 96 ? -14.132 3.194 -3.750 1.00 85.44 96 PHE A C 1
ATOM 752 O O . PHE A 1 96 ? -14.431 3.342 -2.567 1.00 85.44 96 PHE A O 1
ATOM 759 N N . PHE A 1 97 ? -14.209 1.998 -4.346 1.00 87.06 97 PHE A N 1
ATOM 760 C CA . PHE A 1 97 ? -14.702 0.808 -3.646 1.00 87.06 97 PHE A CA 1
ATOM 761 C C . PHE A 1 97 ? -13.805 0.374 -2.485 1.00 87.06 97 PHE A C 1
ATOM 763 O O . PHE A 1 97 ? -14.324 -0.088 -1.472 1.00 87.06 97 PHE A O 1
ATOM 770 N N . ILE A 1 98 ? -12.482 0.507 -2.603 1.00 86.38 98 ILE A N 1
ATOM 771 C CA . ILE A 1 98 ? -11.555 0.185 -1.507 1.00 86.38 98 ILE A CA 1
ATOM 772 C C . ILE A 1 98 ? -11.796 1.119 -0.314 1.00 86.38 98 ILE A C 1
ATOM 774 O O . ILE A 1 98 ? -11.941 0.644 0.813 1.00 86.38 98 ILE A O 1
ATOM 778 N N . LEU A 1 99 ? -11.895 2.429 -0.560 1.00 85.06 99 LEU A N 1
ATOM 779 C CA . LEU A 1 99 ? -12.168 3.417 0.489 1.00 85.06 99 LEU A CA 1
ATOM 780 C C . LEU A 1 99 ? -13.555 3.222 1.106 1.00 85.06 99 LEU A C 1
ATOM 782 O O . LEU A 1 99 ? -13.689 3.238 2.329 1.00 85.06 99 LEU A O 1
ATOM 786 N N . LEU A 1 100 ? -14.569 2.971 0.275 1.00 85.44 100 LEU A N 1
ATOM 787 C CA . LEU A 1 100 ? -15.931 2.706 0.730 1.00 85.44 100 LEU A CA 1
ATOM 788 C C . LEU A 1 100 ? -15.985 1.479 1.643 1.00 85.44 100 LEU A C 1
ATOM 790 O O . LEU A 1 100 ? -16.575 1.542 2.715 1.00 85.44 100 LEU A O 1
ATOM 794 N N . VAL A 1 101 ? -15.332 0.377 1.262 1.00 88.00 101 VAL A N 1
ATOM 795 C CA . VAL A 1 101 ? -15.243 -0.816 2.116 1.00 88.00 101 VAL A CA 1
ATOM 796 C C . VAL A 1 101 ? -14.531 -0.495 3.431 1.00 88.00 101 VAL A C 1
ATOM 798 O O . VAL A 1 101 ? -14.985 -0.947 4.475 1.00 88.00 101 VAL A O 1
ATOM 801 N N . GLY A 1 102 ? -13.476 0.324 3.416 1.00 87.75 102 GLY A N 1
ATOM 802 C CA . GLY A 1 102 ? -12.817 0.792 4.639 1.00 87.75 102 GLY A CA 1
ATOM 803 C C . GLY A 1 102 ? -13.761 1.550 5.580 1.00 87.75 102 GLY A C 1
ATOM 804 O O . GLY A 1 102 ? -13.787 1.270 6.778 1.00 87.75 102 GLY A O 1
ATOM 805 N N . ILE A 1 103 ? -14.584 2.454 5.038 1.00 85.88 103 ILE A N 1
ATOM 806 C CA . ILE A 1 103 ? -15.615 3.177 5.801 1.00 85.88 103 ILE A CA 1
ATOM 807 C C . ILE A 1 103 ? -16.656 2.203 6.364 1.00 85.88 103 ILE A C 1
ATOM 809 O O . ILE A 1 103 ? -17.008 2.295 7.536 1.00 85.88 103 ILE A O 1
ATOM 813 N N . LEU A 1 104 ? -17.117 1.243 5.561 1.00 87.06 104 LEU A N 1
ATOM 814 C CA . LEU A 1 104 ? -18.092 0.246 6.003 1.00 87.06 104 LEU A CA 1
ATOM 815 C C . LEU A 1 104 ? -17.533 -0.649 7.118 1.00 87.06 104 LEU A C 1
ATOM 817 O O . LEU A 1 104 ? -18.235 -0.909 8.088 1.00 87.06 104 LEU A O 1
ATOM 821 N N . VAL A 1 105 ? -16.268 -1.075 7.032 1.00 88.75 105 VAL A N 1
ATOM 822 C CA . VAL A 1 105 ? -15.602 -1.831 8.109 1.00 88.75 105 VAL A CA 1
ATOM 823 C C . VAL A 1 105 ? -15.459 -0.981 9.372 1.00 88.75 105 VAL A C 1
ATOM 825 O O . VAL A 1 105 ? -15.648 -1.492 10.474 1.00 88.75 105 VAL A O 1
ATOM 828 N N . PHE A 1 106 ? -15.155 0.312 9.233 1.00 87.50 106 PHE A N 1
ATOM 829 C CA . PHE A 1 106 ? -15.126 1.231 10.370 1.00 87.50 106 PHE A CA 1
ATOM 830 C C . PHE A 1 106 ? -16.492 1.300 11.064 1.00 87.50 106 PHE A C 1
ATOM 832 O O . PHE A 1 106 ? -16.559 1.080 12.268 1.00 87.50 106 PHE A O 1
ATOM 839 N N . VAL A 1 107 ? -17.576 1.529 10.313 1.00 85.44 107 VAL A N 1
ATOM 840 C CA . VAL A 1 107 ? -18.941 1.571 10.868 1.00 85.44 107 VAL A CA 1
ATOM 841 C C . VAL A 1 107 ? -19.331 0.221 11.471 1.00 85.44 107 VAL A C 1
ATOM 843 O O . VAL A 1 107 ? -19.917 0.172 12.548 1.00 85.44 107 VAL A O 1
ATOM 846 N N . PHE A 1 108 ? -18.945 -0.888 10.841 1.00 87.25 108 PHE A N 1
ATOM 847 C CA . PHE A 1 108 ? -19.197 -2.227 11.367 1.00 87.25 108 PHE A CA 1
ATOM 848 C C . PHE A 1 108 ? -18.651 -2.420 12.786 1.00 87.25 108 PHE A C 1
ATOM 850 O O . PHE A 1 108 ? -19.372 -2.937 13.642 1.00 87.25 108 PHE A O 1
ATOM 857 N N . TYR A 1 109 ? -17.430 -1.954 13.059 1.00 88.75 109 TYR A N 1
ATOM 858 C CA . TYR A 1 109 ? -16.815 -2.035 14.389 1.00 88.75 109 TYR A CA 1
ATOM 859 C C . TYR A 1 109 ? -17.311 -0.981 15.393 1.00 88.75 109 TYR A C 1
ATOM 861 O O . TYR A 1 109 ? -16.874 -0.991 16.540 1.00 88.75 109 TYR A O 1
ATOM 869 N N . GLN A 1 110 ? -18.233 -0.098 14.998 1.00 85.00 110 GLN A N 1
ATOM 870 C CA . GLN A 1 110 ? -18.962 0.765 15.938 1.00 85.00 110 GLN A CA 1
ATOM 871 C C . GLN A 1 110 ? -20.165 0.041 16.552 1.00 85.00 110 GLN A C 1
ATOM 873 O O . GLN A 1 110 ? -20.549 0.312 17.686 1.00 85.00 110 GLN A O 1
ATOM 878 N N . PHE A 1 111 ? -20.729 -0.933 15.832 1.00 83.69 111 PHE A N 1
ATOM 879 C CA . PHE A 1 111 ? -21.879 -1.718 16.292 1.00 83.69 111 PHE A CA 1
ATOM 880 C C . PHE A 1 111 ? -21.514 -3.124 16.770 1.00 83.69 111 PHE A C 1
ATOM 882 O O . PHE A 1 111 ? -22.252 -3.695 17.580 1.00 83.69 111 PHE A O 1
ATOM 889 N N . ASN A 1 112 ? -20.371 -3.646 16.316 1.00 87.12 112 ASN A N 1
ATOM 890 C CA . ASN A 1 112 ? -19.814 -4.940 16.698 1.00 87.12 112 ASN A CA 1
ATOM 891 C C . ASN A 1 112 ? -18.502 -4.743 17.450 1.00 87.12 112 ASN A C 1
ATOM 893 O O . ASN A 1 112 ? -17.610 -4.043 16.974 1.00 87.12 112 ASN A O 1
ATOM 897 N N . GLU A 1 113 ? -18.376 -5.383 18.608 1.00 88.44 113 GLU A N 1
ATOM 898 C CA . GLU A 1 113 ? -17.211 -5.201 19.464 1.00 88.44 113 GLU A CA 1
ATOM 899 C C . GLU A 1 113 ? -15.939 -5.739 18.782 1.00 88.44 113 GLU A C 1
ATOM 901 O O . GLU A 1 113 ? -15.887 -6.923 18.430 1.00 88.44 113 GLU A O 1
ATOM 906 N N . PRO A 1 114 ? -14.905 -4.903 18.568 1.00 89.38 114 PRO A N 1
ATOM 907 C CA . PRO A 1 114 ? -13.654 -5.367 17.988 1.00 89.38 114 PRO A CA 1
ATOM 908 C C . PRO A 1 114 ? -12.830 -6.191 18.996 1.00 89.38 114 PRO A C 1
ATOM 910 O O . PRO A 1 114 ? -12.909 -5.969 20.216 1.00 89.38 114 PRO A O 1
ATOM 913 N N . PRO A 1 115 ? -11.973 -7.106 18.506 1.00 89.31 115 PRO A N 1
ATOM 914 C CA . PRO A 1 115 ? -10.963 -7.733 19.348 1.00 89.31 115 PRO A CA 1
ATOM 915 C C . PRO A 1 115 ? -9.962 -6.683 19.845 1.00 89.31 115 PRO A C 1
ATOM 917 O O . PRO A 1 115 ? -9.772 -5.639 19.216 1.00 89.31 115 PRO A O 1
ATOM 920 N N . MET A 1 116 ? -9.280 -6.971 20.957 1.00 87.06 116 MET A N 1
ATOM 921 C CA . MET A 1 116 ? -8.248 -6.074 21.487 1.00 87.06 116 MET A CA 1
ATOM 922 C C . MET A 1 116 ? -7.094 -5.867 20.493 1.00 87.06 116 MET A C 1
ATOM 924 O O . MET A 1 116 ? -6.583 -4.756 20.334 1.00 87.06 116 MET A O 1
ATOM 928 N N . PHE A 1 117 ? -6.734 -6.940 19.785 1.00 88.94 117 PHE A N 1
ATOM 929 C CA . PHE A 1 117 ? -5.746 -6.947 18.713 1.00 88.94 117 PHE A CA 1
ATOM 930 C C . PHE A 1 117 ? -6.344 -7.604 17.465 1.00 88.94 117 PHE A C 1
ATOM 932 O O . PHE A 1 117 ? -6.842 -8.727 17.511 1.00 88.94 117 PHE A O 1
ATOM 939 N N . PHE A 1 118 ? -6.271 -6.924 16.323 1.00 88.44 118 PHE A N 1
ATOM 940 C CA . PHE A 1 118 ? -6.720 -7.450 15.034 1.00 88.44 118 PHE A CA 1
ATOM 941 C C . PHE A 1 118 ? -5.777 -8.537 14.507 1.00 88.44 118 PHE A C 1
ATOM 943 O O . PHE A 1 118 ? -6.223 -9.474 13.840 1.00 88.44 118 PHE A O 1
ATOM 950 N N . ASN A 1 119 ? -4.482 -8.456 14.828 1.00 87.31 119 ASN A N 1
ATOM 951 C CA . ASN A 1 119 ? -3.521 -9.501 14.485 1.00 87.31 119 ASN A CA 1
ATOM 952 C C . ASN A 1 119 ? -3.772 -10.765 15.333 1.00 87.31 119 ASN A C 1
ATOM 954 O O . ASN A 1 119 ? -3.593 -10.741 16.549 1.00 87.31 119 ASN A O 1
ATOM 958 N N . LYS A 1 120 ? -4.122 -11.888 14.685 1.00 86.19 120 LYS A N 1
ATOM 959 C CA . LYS A 1 120 ? -4.398 -13.177 15.353 1.00 86.19 120 LYS A CA 1
ATOM 960 C C . LYS A 1 120 ? -3.230 -13.690 16.195 1.00 86.19 120 LYS A C 1
ATOM 962 O O . LYS A 1 120 ? -3.456 -14.273 17.249 1.00 86.19 120 LYS A O 1
ATOM 967 N N . ASN A 1 121 ? -1.989 -13.442 15.778 1.00 86.19 121 ASN A N 1
ATOM 968 C CA . ASN A 1 121 ? -0.814 -13.867 16.542 1.00 86.19 121 ASN A CA 1
ATOM 969 C C . ASN A 1 121 ? -0.665 -13.062 17.841 1.00 86.19 121 ASN A C 1
ATOM 971 O O . ASN A 1 121 ? -0.305 -13.616 18.879 1.00 86.19 121 ASN A O 1
ATOM 975 N N . SER A 1 122 ? -0.947 -11.759 17.786 1.00 85.94 122 SER A N 1
ATOM 976 C CA . SER A 1 122 ? -0.945 -10.878 18.959 1.00 85.94 122 SER A CA 1
ATOM 977 C C . SER A 1 122 ? -2.119 -11.183 19.887 1.00 85.94 122 SER A C 1
ATOM 979 O O . SER A 1 122 ? -1.958 -11.219 21.101 1.00 85.94 122 SER A O 1
ATOM 981 N N . GLU A 1 123 ? -3.291 -11.468 19.328 1.00 86.62 123 GLU A N 1
ATOM 982 C CA . GLU A 1 123 ? -4.472 -11.834 20.107 1.00 86.62 123 GLU A CA 1
ATOM 983 C C . GLU A 1 123 ? -4.319 -13.194 20.806 1.00 86.62 123 GLU A C 1
ATOM 985 O O . GLU A 1 123 ? -4.665 -13.319 21.976 1.00 86.62 123 GLU A O 1
ATOM 990 N N . ALA A 1 124 ? -3.735 -14.201 20.149 1.00 86.94 124 ALA A N 1
ATOM 991 C CA . ALA A 1 124 ? -3.472 -15.496 20.781 1.00 86.94 124 ALA A CA 1
ATOM 992 C C . ALA A 1 124 ? -2.565 -15.359 22.021 1.00 86.94 124 ALA A C 1
ATOM 994 O O . ALA A 1 124 ? -2.801 -15.992 23.049 1.00 86.94 124 ALA A O 1
ATOM 995 N N . LYS A 1 125 ? -1.555 -14.484 21.940 1.00 87.12 125 LYS A N 1
ATOM 996 C CA . LYS A 1 125 ? -0.682 -14.107 23.064 1.00 87.12 125 LYS A CA 1
ATOM 997 C C . LYS A 1 125 ? -1.448 -13.362 24.166 1.00 87.12 125 LYS A C 1
ATOM 999 O O . LYS A 1 125 ? -1.314 -13.667 25.350 1.00 87.12 125 LYS A O 1
ATOM 1004 N N . TRP A 1 126 ? -2.308 -12.423 23.777 1.00 86.88 126 TRP A N 1
ATOM 1005 C CA . TRP A 1 126 ? -3.157 -11.666 24.697 1.00 86.88 126 TRP A CA 1
ATOM 1006 C C . TRP A 1 126 ? -4.072 -12.565 25.533 1.00 86.88 126 TRP A C 1
ATOM 1008 O O . TRP A 1 126 ? -4.037 -12.494 26.760 1.00 86.88 126 TRP A O 1
ATOM 1018 N N . VAL A 1 127 ? -4.817 -13.465 24.886 1.00 86.88 127 VAL A N 1
ATOM 1019 C CA . VAL A 1 127 ? -5.737 -14.398 25.560 1.00 86.88 127 VAL A CA 1
ATOM 1020 C C . VAL A 1 127 ? -4.983 -15.361 26.487 1.00 86.88 127 VAL A C 1
ATOM 1022 O O . VAL A 1 127 ? -5.483 -15.729 27.548 1.00 86.88 127 VAL A O 1
ATOM 1025 N N . ALA A 1 128 ? -3.747 -15.728 26.140 1.00 86.44 128 ALA A N 1
ATOM 1026 C CA . ALA A 1 128 ? -2.893 -16.554 26.992 1.00 86.44 128 ALA A CA 1
ATOM 1027 C C . ALA A 1 128 ? -2.348 -15.813 28.234 1.00 86.44 128 ALA A C 1
ATOM 1029 O O . ALA A 1 128 ? -1.868 -16.453 29.174 1.00 86.44 128 ALA A O 1
ATOM 1030 N N . THR A 1 129 ? -2.402 -14.477 28.268 1.00 85.81 129 THR A N 1
ATOM 1031 C CA . THR A 1 129 ? -1.832 -13.675 29.357 1.00 85.81 129 THR A CA 1
ATOM 1032 C C . THR A 1 129 ? -2.793 -13.609 30.549 1.00 85.81 129 THR A C 1
ATOM 1034 O O . THR A 1 129 ? -3.921 -13.131 30.437 1.00 85.81 129 THR A O 1
ATOM 1037 N N . LYS A 1 130 ? -2.356 -14.042 31.739 1.00 83.88 130 LYS A N 1
ATOM 1038 C CA . LYS A 1 130 ? -3.178 -13.964 32.963 1.00 83.88 130 LYS A CA 1
ATOM 1039 C C . LYS A 1 130 ? -3.453 -12.501 33.342 1.00 83.88 130 LYS A C 1
ATOM 1041 O O . LYS A 1 130 ? -2.525 -11.705 33.431 1.00 83.88 130 LYS A O 1
ATOM 1046 N N . GLY A 1 131 ? -4.719 -12.155 33.592 1.00 83.44 131 GLY A N 1
ATOM 1047 C CA . GLY A 1 131 ? -5.145 -10.793 33.956 1.00 83.44 131 GLY A CA 1
ATOM 1048 C C . GLY A 1 131 ? -5.668 -9.930 32.799 1.00 83.44 131 GLY A C 1
ATOM 1049 O O . GLY A 1 131 ? -6.098 -8.803 33.045 1.00 83.44 131 GLY A O 1
ATOM 1050 N N . HIS A 1 132 ? -5.697 -10.453 31.566 1.00 86.75 132 HIS A N 1
ATOM 1051 C CA . HIS A 1 132 ? -6.251 -9.752 30.398 1.00 86.75 132 HIS A CA 1
ATOM 1052 C C . HIS A 1 132 ? -7.741 -9.384 30.559 1.00 86.75 132 HIS A C 1
ATOM 1054 O O . HIS A 1 132 ? -8.183 -8.350 30.061 1.00 86.75 132 HIS A O 1
ATOM 1060 N N . GLU A 1 133 ? -8.506 -10.170 31.326 1.00 88.69 133 GLU A N 1
ATOM 1061 C CA . GLU A 1 133 ? -9.946 -9.973 31.548 1.00 88.69 133 GLU A CA 1
ATOM 1062 C C . GLU A 1 133 ? -10.312 -8.586 32.091 1.00 88.69 133 GLU A C 1
ATOM 1064 O O . GLU A 1 133 ? -11.385 -8.066 31.784 1.00 88.69 133 GLU A O 1
ATOM 1069 N N . LYS A 1 134 ? -9.439 -7.962 32.897 1.00 89.81 134 LYS A N 1
ATOM 1070 C CA . LYS A 1 134 ? -9.686 -6.610 33.422 1.00 89.81 134 LYS A CA 1
ATOM 1071 C C . LYS A 1 134 ? -9.761 -5.590 32.284 1.00 89.81 134 LYS A C 1
ATOM 1073 O O . LYS A 1 134 ? -10.657 -4.751 32.272 1.00 89.81 134 LYS A O 1
ATOM 1078 N N . PHE A 1 135 ? -8.837 -5.693 31.334 1.00 89.56 135 PHE A N 1
ATOM 1079 C CA . PHE A 1 135 ? -8.774 -4.817 30.171 1.00 89.56 135 PHE A CA 1
ATOM 1080 C C . PHE A 1 135 ? -9.905 -5.115 29.186 1.00 89.56 135 PHE A C 1
ATOM 1082 O O . PHE A 1 135 ? -10.474 -4.177 28.639 1.00 89.56 135 PHE A O 1
ATOM 1089 N N . GLU A 1 136 ? -10.282 -6.386 29.004 1.00 88.75 136 GLU A N 1
ATOM 1090 C CA . GLU A 1 136 ? -11.453 -6.743 28.189 1.00 88.75 136 GLU A CA 1
ATOM 1091 C C . GLU A 1 136 ? -12.737 -6.142 28.766 1.00 88.75 136 GLU A C 1
ATOM 1093 O O . GLU A 1 136 ? -13.483 -5.504 28.035 1.00 88.75 136 GLU A O 1
ATOM 1098 N N . LYS A 1 137 ? -12.958 -6.232 30.086 1.00 91.38 137 LYS A N 1
ATOM 1099 C CA . LYS A 1 137 ? -14.126 -5.611 30.736 1.00 91.38 137 LYS A CA 1
ATOM 1100 C C . LYS A 1 137 ? -14.166 -4.095 30.542 1.00 91.38 137 LYS A C 1
ATOM 1102 O O . LYS A 1 137 ? -15.224 -3.547 30.237 1.00 91.38 137 LYS A O 1
ATOM 1107 N N . GLU A 1 138 ? -13.032 -3.417 30.713 1.00 91.31 138 GLU A N 1
ATOM 1108 C CA . GLU A 1 138 ? -12.940 -1.969 30.497 1.00 91.31 138 GLU A CA 1
ATOM 1109 C C . GLU A 1 138 ? -13.183 -1.601 29.026 1.00 91.31 138 GLU A C 1
ATOM 1111 O O . GLU A 1 138 ? -13.960 -0.692 28.733 1.00 91.31 138 GLU A O 1
ATOM 1116 N N . LYS A 1 139 ? -12.595 -2.356 28.093 1.00 93.06 139 LYS A N 1
ATOM 1117 C CA . LYS A 1 139 ? -12.807 -2.200 26.650 1.00 93.06 139 LYS A CA 1
ATOM 1118 C C . LYS A 1 139 ? -14.281 -2.394 26.280 1.00 93.06 139 LYS A C 1
ATOM 1120 O O . LYS A 1 139 ? -14.827 -1.547 25.574 1.00 93.06 139 LYS A O 1
ATOM 1125 N N . SER A 1 140 ? -14.944 -3.439 26.779 1.00 91.81 140 SER A N 1
ATOM 1126 C CA . SER A 1 140 ? -16.371 -3.679 26.527 1.00 91.81 140 SER A CA 1
ATOM 1127 C C . SER A 1 140 ? -17.246 -2.559 27.099 1.00 91.81 140 SER A C 1
ATOM 1129 O O . SER A 1 140 ? -18.190 -2.125 26.441 1.00 91.81 140 SER A O 1
ATOM 1131 N N . ALA A 1 141 ? -16.923 -2.027 28.284 1.00 92.75 141 ALA A N 1
ATOM 1132 C CA . ALA A 1 141 ? -17.651 -0.897 28.868 1.00 92.75 141 ALA A CA 1
ATOM 1133 C C . ALA A 1 141 ? -17.518 0.381 28.019 1.00 92.75 141 ALA A C 1
ATOM 1135 O O . ALA A 1 141 ? -18.519 1.041 27.730 1.00 92.75 141 ALA A O 1
ATOM 1136 N N . ILE A 1 142 ? -16.299 0.696 27.563 1.00 91.81 142 ILE A N 1
ATOM 1137 C CA . ILE A 1 142 ? -16.043 1.819 26.649 1.00 91.81 142 ILE A CA 1
ATOM 1138 C C . ILE A 1 142 ? -16.793 1.614 25.330 1.00 91.81 142 ILE A C 1
ATOM 1140 O O . ILE A 1 142 ? -17.405 2.552 24.820 1.00 91.81 142 ILE A O 1
ATOM 1144 N N . PHE A 1 143 ? -16.782 0.395 24.788 1.00 92.50 143 PHE A N 1
ATOM 1145 C CA . PHE A 1 143 ? -17.476 0.060 23.549 1.00 92.50 143 PHE A CA 1
ATOM 1146 C C . PHE A 1 143 ? -18.988 0.308 23.649 1.00 92.50 143 PHE A C 1
ATOM 1148 O O . PHE A 1 143 ? -19.546 0.993 22.795 1.00 92.50 143 PHE A O 1
ATOM 1155 N N . GLN A 1 144 ? -19.642 -0.167 24.713 1.00 91.12 144 GLN A N 1
ATOM 1156 C CA . GLN A 1 144 ? -21.078 0.066 24.917 1.00 91.12 144 GLN A CA 1
ATOM 1157 C C . GLN A 1 144 ? -21.402 1.556 25.090 1.00 91.12 144 GLN A C 1
ATOM 1159 O O . GLN A 1 144 ? -22.370 2.049 24.512 1.00 91.12 144 GLN A O 1
ATOM 1164 N N . ALA A 1 145 ? -20.570 2.299 25.829 1.00 90.94 145 ALA A N 1
ATOM 1165 C CA . ALA A 1 145 ? -20.734 3.743 25.983 1.00 90.94 145 ALA A CA 1
ATOM 1166 C C . ALA A 1 145 ? -20.629 4.481 24.635 1.00 90.94 145 ALA A C 1
ATOM 1168 O O . ALA A 1 145 ? -21.474 5.323 24.328 1.00 90.94 145 ALA A O 1
ATOM 1169 N N . LYS A 1 146 ? -19.639 4.127 23.802 1.00 89.19 146 LYS A N 1
ATOM 1170 C CA . LYS A 1 146 ? -19.482 4.690 22.451 1.00 89.19 146 LYS A CA 1
ATOM 1171 C C . LYS A 1 146 ? -20.663 4.344 21.554 1.00 89.19 146 LYS A C 1
ATOM 1173 O O . LYS A 1 146 ? -21.209 5.243 20.932 1.00 89.19 146 LYS A O 1
ATOM 1178 N N . LYS A 1 147 ? -21.099 3.082 21.542 1.00 87.12 147 LYS A N 1
ATOM 1179 C CA . LYS A 1 147 ? -22.247 2.630 20.747 1.00 87.12 147 LYS A CA 1
ATOM 1180 C C . LYS A 1 147 ? -23.516 3.419 21.077 1.00 87.12 147 LYS A C 1
ATOM 1182 O O . LYS A 1 147 ? -24.213 3.860 20.170 1.00 87.12 147 LYS A O 1
ATOM 1187 N N . ASN A 1 148 ? -23.797 3.644 22.361 1.00 86.25 148 ASN A N 1
ATOM 1188 C CA . ASN A 1 148 ? -24.958 4.430 22.786 1.00 86.25 148 ASN A CA 1
ATOM 1189 C C . ASN A 1 148 ? -24.864 5.891 22.327 1.00 86.25 148 ASN A C 1
ATOM 1191 O O . ASN A 1 148 ? -25.850 6.446 21.849 1.00 86.25 148 ASN A O 1
ATOM 1195 N N . LEU A 1 149 ? -23.680 6.501 22.431 1.00 85.00 149 LEU A N 1
ATOM 1196 C CA . LEU A 1 149 ? -23.438 7.858 21.937 1.00 85.00 149 LEU A CA 1
ATOM 1197 C C . LEU A 1 149 ? -23.514 7.946 20.408 1.00 85.00 149 LEU A C 1
ATOM 1199 O O . LEU A 1 149 ? -24.022 8.935 19.892 1.00 85.00 149 LEU A O 1
ATOM 1203 N N . ASP A 1 150 ? -23.057 6.925 19.683 1.00 78.88 150 ASP A N 1
ATOM 1204 C CA . ASP A 1 150 ? -23.163 6.854 18.223 1.00 78.88 150 ASP A CA 1
ATOM 1205 C C . ASP A 1 150 ? -24.636 6.759 17.784 1.00 78.88 150 ASP A C 1
ATOM 1207 O O . ASP A 1 150 ? -25.036 7.436 16.839 1.00 78.88 150 ASP A O 1
ATOM 1211 N N . ILE A 1 151 ? -25.472 5.999 18.502 1.00 78.62 151 ILE A N 1
ATOM 1212 C CA . ILE A 1 151 ? -26.928 5.953 18.270 1.00 78.62 151 ILE A CA 1
ATOM 1213 C C . ILE A 1 151 ? -27.571 7.313 18.584 1.00 78.62 151 ILE A C 1
ATOM 1215 O O . ILE A 1 151 ? -28.345 7.833 17.782 1.00 78.62 151 ILE A O 1
ATOM 1219 N N . GLN A 1 152 ? -27.220 7.941 19.711 1.00 80.81 152 GLN A N 1
ATOM 1220 C CA . GLN A 1 152 ? -27.706 9.287 20.043 1.00 80.81 152 GLN A CA 1
ATOM 1221 C C . GLN A 1 152 ? -27.297 10.313 18.985 1.00 80.81 152 GLN A C 1
ATOM 1223 O O . GLN A 1 152 ? -28.112 11.134 18.579 1.00 80.81 152 GLN A O 1
ATOM 1228 N N . LEU A 1 153 ? -26.073 10.219 18.461 1.00 77.19 153 LEU A N 1
ATOM 1229 C CA . LEU A 1 153 ? -25.593 11.080 17.385 1.00 77.19 153 LEU A CA 1
ATOM 1230 C C . LEU A 1 153 ? -26.472 10.977 16.132 1.00 77.19 153 LEU A C 1
ATOM 1232 O O . LEU A 1 153 ? -26.659 11.989 15.462 1.00 77.19 153 LEU A O 1
ATOM 1236 N N . VAL A 1 154 ? -27.011 9.791 15.826 1.00 72.06 154 VAL A N 1
ATOM 1237 C CA . VAL A 1 154 ? -27.938 9.561 14.702 1.00 72.06 154 VAL A CA 1
ATOM 1238 C C . VAL A 1 154 ? -29.319 10.173 14.955 1.00 72.06 154 VAL A C 1
ATOM 1240 O O . VAL A 1 154 ? -29.952 10.649 14.018 1.00 72.06 154 VAL A O 1
ATOM 1243 N N . HIS A 1 155 ? -29.796 10.212 16.198 1.00 72.62 155 HIS A N 1
ATOM 1244 C CA . HIS A 1 155 ? -31.090 10.827 16.517 1.00 72.62 155 HIS A CA 1
ATOM 1245 C C . HIS A 1 155 ? -31.012 12.352 16.684 1.00 72.62 155 HIS A C 1
ATOM 1247 O O . HIS A 1 155 ? -31.966 13.054 16.359 1.00 72.62 155 HIS A O 1
ATOM 1253 N N . SER A 1 156 ? -29.875 12.888 17.131 1.00 70.75 156 SER A N 1
ATOM 1254 C CA . SER A 1 156 ? -29.664 14.323 17.380 1.00 70.75 156 SER A CA 1
ATOM 1255 C C . SER A 1 156 ? -29.176 15.106 16.148 1.00 70.75 156 SER A C 1
ATOM 1257 O O . SER A 1 156 ? -28.652 16.216 16.288 1.00 70.75 156 SER A O 1
ATOM 1259 N N . LEU A 1 157 ? -29.311 14.543 14.939 1.00 64.19 157 LEU A N 1
ATOM 1260 C CA . LEU A 1 157 ? -28.703 15.068 13.705 1.00 64.19 157 LEU A CA 1
ATOM 1261 C C . LEU A 1 157 ? -29.163 16.479 13.316 1.00 64.19 157 LEU A C 1
ATOM 1263 O O . LEU A 1 157 ? -28.390 17.206 12.681 1.00 64.19 157 LEU A O 1
ATOM 1267 N N . ASP A 1 158 ? -30.361 16.874 13.745 1.00 68.38 158 ASP A N 1
ATOM 1268 C CA . ASP A 1 158 ? -30.955 18.184 13.460 1.00 68.38 158 ASP A CA 1
ATOM 1269 C C . ASP A 1 158 ? -30.580 19.264 14.496 1.00 68.38 158 ASP A C 1
ATOM 1271 O O . ASP A 1 158 ? -30.846 20.445 14.276 1.00 68.38 158 ASP A O 1
ATOM 1275 N N . ASN A 1 159 ? -29.896 18.893 15.591 1.00 76.12 159 ASN A N 1
ATOM 1276 C CA . ASN A 1 159 ? -29.523 19.790 16.692 1.00 76.12 159 ASN A CA 1
ATOM 1277 C C . ASN A 1 159 ? -27.992 20.011 16.768 1.00 76.12 159 ASN A C 1
ATOM 1279 O O . ASN A 1 159 ? -27.260 19.199 17.352 1.00 76.12 159 ASN A O 1
ATOM 1283 N N . PRO A 1 160 ? -27.462 21.145 16.258 1.00 71.31 160 PRO A N 1
ATOM 1284 C CA . PRO A 1 160 ? -26.017 21.399 16.194 1.00 71.31 160 PRO A CA 1
ATOM 1285 C C . PRO A 1 160 ? -25.319 21.452 17.563 1.00 71.31 160 PRO A C 1
ATOM 1287 O O . PRO A 1 160 ? -24.175 21.013 17.700 1.00 71.31 160 PRO A O 1
ATOM 1290 N N . GLY A 1 161 ? -26.001 21.981 18.586 1.00 74.06 161 GLY A N 1
ATO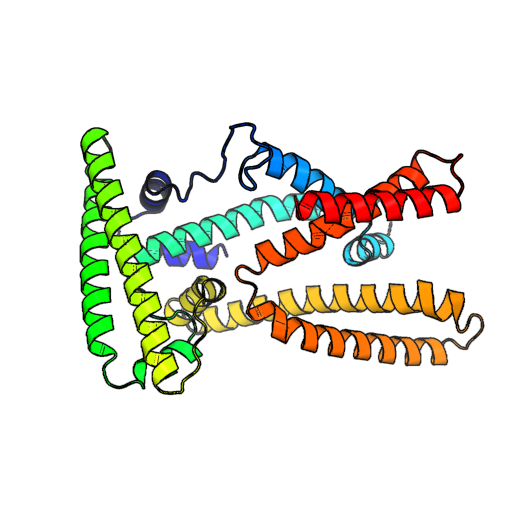M 1291 C CA . GLY A 1 161 ? -25.448 22.119 19.938 1.00 74.06 161 GLY A CA 1
ATOM 1292 C C . GLY A 1 161 ? -25.281 20.783 20.668 1.00 74.06 161 GLY A C 1
ATOM 1293 O O . GLY A 1 161 ? -24.297 20.583 21.377 1.00 74.06 161 GLY A O 1
ATOM 1294 N N . GLU A 1 162 ? -26.208 19.852 20.452 1.00 76.44 162 GLU A N 1
ATOM 1295 C CA . GLU A 1 162 ? -26.181 18.504 21.030 1.00 76.44 162 GLU A CA 1
ATOM 1296 C C . GLU A 1 162 ? -25.138 17.627 20.323 1.00 76.44 162 GLU A C 1
ATOM 1298 O O . GLU A 1 162 ? -24.300 17.001 20.973 1.00 76.44 162 GLU A O 1
ATOM 1303 N N . THR A 1 163 ? -25.072 17.728 18.990 1.00 75.88 163 THR A N 1
ATOM 1304 C CA . THR A 1 163 ? -24.050 17.073 18.157 1.00 75.88 163 THR A CA 1
ATOM 1305 C C . THR A 1 163 ? -22.621 17.399 18.620 1.00 75.88 163 THR A C 1
ATOM 1307 O O . THR A 1 163 ? -21.759 16.521 18.652 1.00 75.88 163 THR A O 1
ATOM 1310 N N . SER A 1 164 ? -22.340 18.657 18.979 1.00 79.31 164 SER A N 1
ATOM 1311 C CA . SER A 1 164 ? -21.003 19.078 19.429 1.00 79.31 164 SER A CA 1
ATOM 1312 C C . SER A 1 164 ? -20.610 18.461 20.779 1.00 79.31 164 SER A C 1
ATOM 1314 O O . SER A 1 164 ? -19.473 18.020 20.960 1.00 79.31 164 SER A O 1
ATOM 1316 N N . LYS A 1 165 ? -21.560 18.360 21.720 1.00 84.19 165 LYS A N 1
ATOM 1317 C CA . LYS A 1 165 ? -21.329 17.722 23.026 1.00 84.19 165 LYS A CA 1
ATOM 1318 C C . LYS A 1 165 ? -21.035 16.231 22.874 1.00 84.19 165 LYS A C 1
ATOM 1320 O O . LYS A 1 165 ? -20.016 15.770 23.386 1.00 84.19 165 LYS A O 1
ATOM 1325 N N . ILE A 1 166 ? -21.857 15.523 22.097 1.00 83.12 166 ILE A N 1
ATOM 1326 C CA . ILE A 1 166 ? -21.689 14.088 21.827 1.00 83.12 166 ILE A CA 1
ATOM 1327 C C . ILE A 1 166 ? -20.328 13.818 21.172 1.00 83.12 166 ILE A C 1
ATOM 1329 O O . ILE A 1 166 ? -19.608 12.912 21.585 1.00 83.12 166 ILE A O 1
ATOM 1333 N N . LYS A 1 167 ? -19.909 14.648 20.206 1.00 82.00 167 LYS A N 1
ATOM 1334 C CA . LYS A 1 167 ? -18.580 14.534 19.580 1.00 82.00 167 LYS A CA 1
ATOM 1335 C C . LYS A 1 167 ? -17.431 14.658 20.580 1.00 82.00 167 LYS A C 1
ATOM 1337 O O . LYS A 1 167 ? -16.480 13.885 20.499 1.00 82.00 167 LYS A O 1
ATOM 1342 N N . ASN A 1 168 ? -17.514 15.602 21.517 1.00 86.12 168 ASN A N 1
ATOM 1343 C CA . ASN A 1 168 ? -16.484 15.777 22.542 1.00 86.12 168 ASN A CA 1
ATOM 1344 C C . ASN A 1 168 ? -16.420 14.577 23.498 1.00 86.12 168 ASN A C 1
ATOM 1346 O O . ASN A 1 168 ? -15.330 14.159 23.887 1.00 86.12 168 ASN A O 1
ATOM 1350 N N . GLU A 1 169 ? -17.565 14.001 23.869 1.00 87.94 169 GLU A N 1
ATOM 1351 C CA . GLU A 1 169 ? -17.612 12.788 24.695 1.00 87.94 169 GLU A CA 1
ATOM 1352 C C . GLU A 1 169 ? -17.076 11.560 23.952 1.00 87.94 169 GLU A C 1
ATOM 1354 O O . GLU A 1 169 ? -16.234 10.839 24.491 1.00 87.94 169 GLU A O 1
ATOM 1359 N N . LEU A 1 170 ? -17.457 11.381 22.683 1.00 86.25 170 LEU A N 1
ATOM 1360 C CA . LEU A 1 170 ? -16.898 10.344 21.812 1.00 86.25 170 LEU A CA 1
ATOM 1361 C C . LEU A 1 170 ? -15.378 10.475 21.677 1.00 86.25 170 LEU A C 1
ATOM 1363 O O . LEU A 1 170 ? -14.671 9.469 21.722 1.00 86.25 170 LEU A O 1
ATOM 1367 N N . GLN A 1 171 ? -14.854 11.698 21.557 1.00 86.81 171 GLN A N 1
ATOM 1368 C CA . GLN A 1 171 ? -13.413 11.935 21.495 1.00 86.81 171 GLN A CA 1
ATOM 1369 C C . GLN A 1 171 ? -12.713 11.555 22.807 1.00 86.81 171 GLN A C 1
ATOM 1371 O O . GLN A 1 171 ? -11.658 10.924 22.765 1.00 86.81 171 GLN A O 1
ATOM 1376 N N . LYS A 1 172 ? -13.297 11.872 23.969 1.00 91.25 172 LYS A N 1
ATOM 1377 C CA . LYS A 1 172 ? -12.753 11.451 25.274 1.00 91.25 172 LYS A CA 1
ATOM 1378 C C . LYS A 1 172 ? -12.711 9.928 25.407 1.00 91.25 172 LYS A C 1
ATOM 1380 O O . LYS A 1 172 ? -11.690 9.380 25.816 1.00 91.25 172 LYS A O 1
ATOM 1385 N N . LEU A 1 173 ? -13.789 9.243 25.022 1.00 90.81 173 LEU A N 1
ATOM 1386 C CA . LEU A 1 173 ? -13.839 7.778 25.035 1.00 90.81 173 LEU A CA 1
ATOM 1387 C C . LEU A 1 173 ? -12.854 7.158 24.040 1.00 90.81 173 LEU A C 1
ATOM 1389 O O . LEU A 1 173 ? -12.245 6.140 24.352 1.00 90.81 173 LEU A O 1
ATOM 1393 N N . GLN A 1 174 ? -12.656 7.778 22.874 1.00 88.12 174 GLN A N 1
ATOM 1394 C CA . GLN A 1 174 ? -11.647 7.346 21.907 1.00 88.12 174 GLN A CA 1
ATOM 1395 C C . GLN A 1 174 ? -10.231 7.446 22.490 1.00 88.12 174 GLN A C 1
ATOM 1397 O O . GLN A 1 174 ? -9.468 6.491 22.383 1.00 88.12 174 GLN A O 1
ATOM 1402 N N . VAL A 1 175 ? -9.898 8.557 23.156 1.00 90.94 175 VAL A N 1
ATOM 1403 C CA . VAL A 1 175 ? -8.598 8.719 23.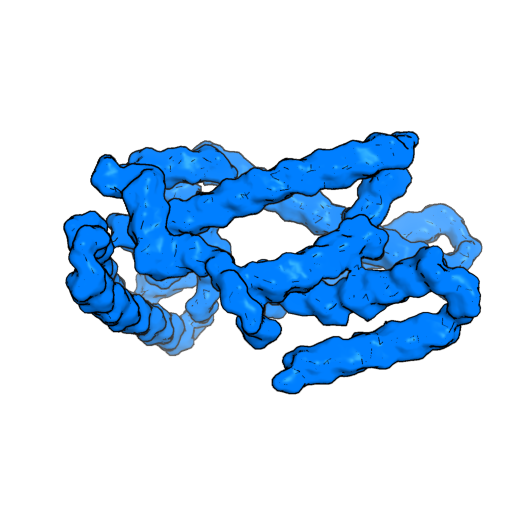829 1.00 90.94 175 VAL A CA 1
ATOM 1404 C C . VAL A 1 175 ? -8.412 7.652 24.906 1.00 90.94 175 VAL A C 1
ATOM 1406 O O . VAL A 1 175 ? -7.368 7.003 24.937 1.00 90.94 175 VAL A O 1
ATOM 1409 N N . ARG A 1 176 ? -9.436 7.394 25.732 1.00 92.75 176 ARG A N 1
ATOM 1410 C CA . ARG A 1 176 ? -9.357 6.342 26.756 1.00 92.75 176 ARG A CA 1
ATOM 1411 C C . ARG A 1 176 ? -9.197 4.950 26.142 1.00 92.75 176 ARG A C 1
ATOM 1413 O O . ARG A 1 176 ? -8.412 4.156 26.647 1.00 92.75 176 ARG A O 1
ATOM 1420 N N . GLN A 1 177 ? -9.888 4.654 25.041 1.00 89.12 177 GLN A N 1
ATOM 1421 C CA . GLN A 1 177 ? -9.719 3.398 24.306 1.00 89.12 177 GLN A CA 1
ATOM 1422 C C . GLN A 1 177 ? -8.268 3.216 23.831 1.00 89.12 177 GLN A C 1
ATOM 1424 O O . GLN A 1 177 ? -7.699 2.131 23.974 1.00 89.12 177 GLN A O 1
ATOM 1429 N N . ASP A 1 178 ? -7.654 4.275 23.301 1.00 87.88 178 ASP A N 1
ATOM 1430 C CA . ASP A 1 178 ? -6.268 4.247 22.830 1.00 87.88 178 ASP A CA 1
ATOM 1431 C C . ASP A 1 178 ? -5.267 4.103 23.995 1.00 87.88 178 ASP A C 1
ATOM 1433 O O . ASP A 1 178 ? -4.250 3.418 23.859 1.00 87.88 178 ASP A O 1
ATOM 1437 N N . GLU A 1 179 ? -5.551 4.699 25.156 1.00 90.69 179 GLU A N 1
ATOM 1438 C CA . GLU A 1 179 ? -4.778 4.510 26.393 1.00 90.69 179 GLU A CA 1
ATOM 1439 C C . GLU A 1 179 ? -4.853 3.072 26.907 1.00 90.69 179 GLU A C 1
ATOM 1441 O O . GLU A 1 179 ? -3.812 2.448 27.100 1.00 90.69 179 GLU A O 1
ATOM 1446 N N . VAL A 1 180 ? -6.060 2.513 27.049 1.00 90.44 180 VAL A N 1
ATOM 1447 C CA . VAL A 1 180 ? -6.280 1.116 27.474 1.00 90.44 180 VAL A CA 1
ATOM 1448 C C . VAL A 1 180 ? -5.536 0.154 26.549 1.00 90.44 180 VAL A C 1
ATOM 1450 O O . VAL A 1 180 ? -4.917 -0.812 26.998 1.00 90.44 180 VAL A O 1
ATOM 1453 N N . ARG A 1 181 ? -5.517 0.451 25.247 1.00 87.69 181 ARG A N 1
ATOM 1454 C CA . ARG A 1 181 ? -4.742 -0.311 24.269 1.00 87.69 181 ARG A CA 1
ATOM 1455 C C . ARG A 1 181 ? -3.234 -0.228 24.503 1.00 87.69 181 ARG A C 1
ATOM 1457 O O . ARG A 1 181 ? -2.560 -1.257 24.458 1.00 87.69 181 ARG A O 1
ATOM 1464 N N . LYS A 1 182 ? -2.690 0.960 24.777 1.00 88.69 182 LYS A N 1
ATOM 1465 C CA . LYS A 1 182 ? -1.265 1.131 25.120 1.00 88.69 182 LYS A CA 1
ATOM 1466 C C . LYS A 1 182 ? -0.907 0.414 26.420 1.00 88.69 182 LYS A C 1
ATOM 1468 O O . LYS A 1 182 ? 0.128 -0.251 26.484 1.00 88.69 182 LYS A O 1
ATOM 1473 N N . GLU A 1 183 ? -1.766 0.510 27.431 1.00 89.56 183 GLU A N 1
ATOM 1474 C CA . GLU A 1 183 ? -1.606 -0.191 28.705 1.00 89.56 183 GLU A CA 1
ATOM 1475 C C . GLU A 1 183 ? -1.576 -1.709 28.487 1.00 89.56 183 GLU A C 1
ATOM 1477 O O . GLU A 1 183 ? -0.649 -2.367 28.961 1.00 89.56 183 GLU A O 1
ATOM 1482 N N . ALA A 1 184 ? -2.493 -2.257 27.686 1.00 86.62 184 ALA A N 1
ATOM 1483 C CA . ALA A 1 184 ? -2.520 -3.678 27.345 1.00 86.62 184 ALA A CA 1
ATOM 1484 C C . ALA A 1 184 ? -1.259 -4.138 26.601 1.00 86.62 184 ALA A C 1
ATOM 1486 O O . ALA A 1 184 ? -0.668 -5.149 26.974 1.00 86.62 184 ALA A O 1
ATOM 1487 N N . VAL A 1 185 ? -0.781 -3.379 25.608 1.00 86.69 185 VAL A N 1
ATOM 1488 C CA . VAL A 1 185 ? 0.495 -3.684 24.929 1.00 86.69 185 VAL A CA 1
ATOM 1489 C C . VAL A 1 185 ? 1.649 -3.709 25.934 1.00 86.69 185 VAL A C 1
ATOM 1491 O O . VAL A 1 185 ? 2.464 -4.632 25.927 1.00 86.69 185 VAL A O 1
ATOM 1494 N N . SER A 1 186 ? 1.712 -2.721 26.833 1.00 86.38 186 SER A N 1
ATOM 1495 C CA . SER A 1 186 ? 2.749 -2.665 27.867 1.00 86.38 186 SER A CA 1
ATOM 1496 C C . SER A 1 186 ? 2.657 -3.838 28.850 1.00 86.38 186 SER A C 1
ATOM 1498 O O . SER A 1 186 ? 3.684 -4.354 29.288 1.00 86.38 186 SER A O 1
ATOM 1500 N N . PHE A 1 187 ? 1.442 -4.292 29.162 1.00 86.00 187 PHE A N 1
ATOM 1501 C CA . PHE A 1 187 ? 1.185 -5.413 30.057 1.00 86.00 187 PHE A CA 1
ATOM 1502 C C . PHE A 1 187 ? 1.650 -6.739 29.452 1.00 86.00 187 PHE A C 1
ATOM 1504 O O . PHE A 1 187 ? 2.308 -7.522 30.134 1.00 86.00 187 PHE A O 1
ATOM 1511 N N . VAL A 1 188 ? 1.388 -6.975 28.164 1.00 84.12 188 VAL A N 1
ATOM 1512 C CA . VAL A 1 188 ? 1.832 -8.212 27.502 1.00 84.12 188 VAL A CA 1
ATOM 1513 C C . VAL A 1 188 ? 3.342 -8.230 27.287 1.00 84.12 188 VAL A C 1
ATOM 1515 O O . VAL A 1 188 ? 3.989 -9.238 27.564 1.00 84.12 188 VAL A O 1
ATOM 1518 N N . ASN A 1 189 ? 3.928 -7.095 26.898 1.00 83.50 189 ASN A N 1
ATOM 1519 C CA . ASN A 1 189 ? 5.376 -6.987 26.712 1.00 83.50 189 ASN A CA 1
ATOM 1520 C C . ASN A 1 189 ? 6.163 -7.194 28.019 1.00 83.50 189 ASN A C 1
ATOM 1522 O O . ASN A 1 189 ? 7.285 -7.696 27.974 1.00 83.50 189 ASN A O 1
ATOM 1526 N N . LYS A 1 190 ? 5.584 -6.854 29.182 1.00 81.62 190 LYS A N 1
ATOM 1527 C CA . LYS A 1 190 ? 6.171 -7.156 30.502 1.00 81.62 190 LYS A CA 1
ATOM 1528 C C . LYS A 1 190 ? 6.216 -8.655 30.816 1.00 81.62 190 LYS A C 1
ATOM 1530 O O . LYS A 1 190 ? 7.086 -9.072 31.566 1.00 81.62 190 LYS A O 1
ATOM 1535 N N . ASN A 1 191 ? 5.330 -9.456 30.224 1.00 75.38 191 ASN A N 1
ATOM 1536 C CA . ASN A 1 191 ? 5.279 -10.913 30.387 1.00 75.38 191 ASN A CA 1
ATOM 1537 C C . ASN A 1 191 ? 6.083 -11.657 29.296 1.00 75.38 191 ASN A C 1
ATOM 1539 O O . ASN A 1 191 ? 5.720 -12.763 28.906 1.00 75.38 191 ASN A O 1
ATOM 1543 N N . GLU A 1 192 ? 7.137 -11.028 28.761 1.00 66.25 192 GLU A N 1
ATOM 1544 C CA . GLU A 1 192 ? 8.059 -11.545 27.724 1.00 66.25 192 GLU A CA 1
ATOM 1545 C C . GLU A 1 192 ? 7.432 -11.919 26.368 1.00 66.25 192 GLU A C 1
ATOM 1547 O O . GLU A 1 192 ? 8.122 -12.340 25.435 1.00 66.25 192 GLU A O 1
ATOM 1552 N N . GLN A 1 193 ? 6.136 -11.685 26.185 1.00 68.50 193 GLN A N 1
ATOM 1553 C CA . GLN A 1 193 ? 5.470 -11.869 24.906 1.00 68.50 193 GLN A CA 1
ATOM 1554 C C . GLN A 1 193 ? 5.539 -10.565 24.112 1.00 68.50 193 GLN A C 1
ATOM 1556 O O . GLN A 1 193 ? 4.710 -9.677 24.274 1.00 68.50 193 GLN A O 1
ATOM 1561 N N . LYS A 1 194 ? 6.533 -10.435 23.224 1.00 75.25 194 LYS A N 1
ATOM 1562 C CA . LYS A 1 194 ? 6.606 -9.275 22.321 1.00 75.25 194 LYS A CA 1
ATOM 1563 C C . LYS A 1 194 ? 5.370 -9.234 21.416 1.00 75.25 194 LYS A C 1
ATOM 1565 O O . LYS A 1 194 ? 5.168 -10.144 20.597 1.00 75.25 194 LYS A O 1
ATOM 1570 N N . ILE A 1 195 ? 4.566 -8.186 21.580 1.00 76.94 195 ILE A N 1
ATOM 1571 C CA . ILE A 1 195 ? 3.426 -7.830 20.734 1.00 76.94 195 ILE A CA 1
ATOM 1572 C C . ILE A 1 195 ? 3.698 -6.481 20.072 1.00 76.94 195 ILE A C 1
ATOM 1574 O O . ILE A 1 195 ? 4.185 -5.537 20.696 1.00 76.94 195 ILE A O 1
ATOM 1578 N N . GLU A 1 196 ? 3.354 -6.402 18.790 1.00 71.12 196 GLU A N 1
ATOM 1579 C CA . GLU A 1 196 ? 3.413 -5.167 18.019 1.00 71.12 196 GLU A CA 1
ATOM 1580 C C . GLU A 1 196 ? 2.339 -4.177 18.508 1.00 71.12 196 GLU A C 1
ATOM 1582 O O . GLU A 1 196 ? 1.167 -4.546 18.620 1.00 71.12 196 GLU A O 1
ATOM 1587 N N . PRO A 1 197 ? 2.698 -2.911 18.781 1.00 66.62 197 PRO A N 1
ATOM 1588 C CA . PRO A 1 197 ? 1.752 -1.917 19.287 1.00 66.62 197 PRO A CA 1
ATOM 1589 C C . PRO A 1 197 ? 0.668 -1.542 18.265 1.00 66.62 197 PRO A C 1
ATOM 1591 O O . PRO A 1 197 ? -0.437 -1.151 18.652 1.00 66.62 197 PRO A O 1
ATOM 1594 N N . GLN A 1 198 ? 0.966 -1.667 16.969 1.00 72.19 198 GLN A N 1
ATOM 1595 C CA . GLN A 1 198 ? 0.100 -1.212 15.889 1.00 72.19 198 GLN A CA 1
ATOM 1596 C C . GLN A 1 198 ? -0.207 -2.333 14.897 1.00 72.19 198 GLN A C 1
ATOM 1598 O O . GLN A 1 198 ? 0.692 -2.930 14.320 1.00 72.19 198 GLN A O 1
ATOM 1603 N N . ASP A 1 199 ? -1.496 -2.584 14.668 1.00 79.69 199 ASP A N 1
ATOM 1604 C CA . ASP A 1 199 ? -1.989 -3.647 13.783 1.00 79.69 199 ASP A CA 1
ATOM 1605 C C . ASP A 1 199 ? -3.057 -3.144 12.795 1.00 79.69 199 ASP A C 1
ATOM 1607 O O . ASP A 1 199 ? -3.863 -3.920 12.285 1.00 79.69 199 ASP A O 1
ATOM 1611 N N . THR A 1 200 ? -3.052 -1.841 12.486 1.00 81.56 200 THR A N 1
ATOM 1612 C CA . THR A 1 200 ? -4.040 -1.191 11.608 1.00 81.56 200 THR A CA 1
ATOM 1613 C C . THR A 1 200 ? -4.174 -1.896 10.252 1.00 81.56 200 THR A C 1
ATOM 1615 O O . THR A 1 200 ? -5.277 -2.042 9.729 1.00 81.56 200 THR A O 1
ATOM 1618 N N . ASN A 1 201 ? -3.065 -2.415 9.716 1.00 83.19 201 ASN A N 1
ATOM 1619 C CA . ASN A 1 201 ? -3.029 -3.149 8.447 1.00 83.19 201 ASN A CA 1
ATOM 1620 C C . ASN A 1 201 ? -3.826 -4.472 8.488 1.00 83.19 201 ASN A C 1
ATOM 1622 O O . ASN A 1 201 ? -4.235 -4.981 7.445 1.00 83.19 201 ASN A O 1
ATOM 1626 N N . TYR A 1 202 ? -4.084 -5.020 9.680 1.00 85.88 202 TYR A N 1
ATOM 1627 C CA . TYR A 1 202 ? -4.802 -6.279 9.874 1.00 85.88 202 TYR A CA 1
ATOM 1628 C C . TYR A 1 202 ? -6.313 -6.102 10.039 1.00 85.88 202 TYR A C 1
ATOM 1630 O O . TYR A 1 202 ? -7.020 -7.099 9.961 1.00 85.88 202 TYR A O 1
ATOM 1638 N N . ILE A 1 203 ? -6.836 -4.881 10.217 1.00 88.25 203 ILE A N 1
ATOM 1639 C CA . ILE A 1 203 ? -8.273 -4.638 10.470 1.00 88.25 203 ILE A CA 1
ATOM 1640 C C . ILE A 1 203 ? -9.145 -5.270 9.378 1.00 88.25 203 ILE A C 1
ATOM 1642 O O . ILE A 1 203 ? -10.076 -6.026 9.664 1.00 88.25 203 ILE A O 1
ATOM 1646 N N . PHE A 1 204 ? -8.819 -4.987 8.115 1.00 87.56 204 PHE A N 1
ATOM 1647 C CA . PHE A 1 204 ? -9.572 -5.500 6.972 1.00 87.56 204 PHE A CA 1
ATOM 1648 C C . PHE A 1 204 ? -9.428 -7.018 6.820 1.00 87.56 204 PHE A C 1
ATOM 1650 O O . PHE A 1 204 ? -10.412 -7.719 6.588 1.00 87.56 204 PHE A O 1
ATOM 1657 N N . LEU A 1 205 ? -8.211 -7.540 6.996 1.00 87.50 205 LEU A N 1
ATOM 1658 C CA . LEU A 1 205 ? -7.954 -8.977 6.916 1.00 87.50 205 LEU A CA 1
ATOM 1659 C C . LEU A 1 205 ? -8.699 -9.732 8.021 1.00 87.50 205 LEU A C 1
ATOM 1661 O O . LEU A 1 205 ? -9.301 -10.774 7.774 1.00 87.50 205 LEU A O 1
ATOM 1665 N N . ARG A 1 206 ? -8.698 -9.177 9.232 1.00 89.25 206 ARG A N 1
ATOM 1666 C CA . ARG A 1 206 ? -9.389 -9.734 10.386 1.00 89.25 206 ARG A CA 1
ATOM 1667 C C . ARG A 1 206 ? -10.893 -9.787 10.162 1.00 89.25 206 ARG A C 1
ATOM 1669 O O . ARG A 1 206 ? -11.499 -10.828 10.394 1.00 89.25 206 ARG A O 1
ATOM 1676 N N . PHE A 1 207 ? -11.461 -8.702 9.637 1.00 89.25 207 PHE A N 1
ATOM 1677 C CA . PHE A 1 207 ? -12.863 -8.657 9.237 1.00 89.25 207 PHE A CA 1
ATOM 1678 C C . PHE A 1 207 ? -13.196 -9.761 8.225 1.00 89.25 207 PHE A C 1
ATOM 1680 O O . PHE A 1 207 ? -14.160 -10.494 8.425 1.00 89.25 207 PHE A O 1
ATOM 1687 N N . ILE A 1 208 ? -12.381 -9.923 7.174 1.00 87.69 208 ILE A N 1
ATOM 1688 C CA . ILE A 1 208 ? -12.583 -10.982 6.174 1.00 87.69 208 ILE A CA 1
ATOM 1689 C C . ILE A 1 208 ? -12.642 -12.353 6.845 1.00 87.69 208 ILE A C 1
ATOM 1691 O O . ILE A 1 208 ? -13.581 -13.101 6.595 1.00 87.69 208 ILE A O 1
ATOM 1695 N N . ILE A 1 209 ? -11.654 -12.678 7.680 1.00 88.31 209 ILE A N 1
ATOM 1696 C CA . ILE A 1 209 ? -11.510 -14.028 8.234 1.00 88.31 209 ILE A CA 1
ATOM 1697 C C . ILE A 1 209 ? -12.637 -14.360 9.216 1.00 88.31 209 ILE A C 1
ATOM 1699 O O . ILE A 1 209 ? -13.124 -15.486 9.211 1.00 88.31 209 ILE A O 1
ATOM 1703 N N . ASP A 1 210 ? -13.036 -13.408 10.056 1.00 88.31 210 ASP A N 1
ATOM 1704 C CA . ASP A 1 210 ? -13.978 -13.685 11.142 1.00 88.31 210 ASP A CA 1
ATOM 1705 C C . ASP A 1 210 ? -15.441 -13.517 10.719 1.00 88.31 210 ASP A C 1
ATOM 1707 O O . ASP A 1 210 ? -16.327 -14.136 11.305 1.00 88.31 210 ASP A O 1
ATOM 1711 N N . GLN A 1 211 ? -15.716 -12.673 9.720 1.00 87.12 211 GLN A N 1
ATOM 1712 C CA . GLN A 1 211 ? -17.089 -12.320 9.358 1.00 87.12 211 GLN A CA 1
ATOM 1713 C C . GLN A 1 211 ? -17.585 -12.996 8.084 1.00 87.12 211 GLN A C 1
ATOM 1715 O O . GLN A 1 211 ? -18.801 -13.114 7.919 1.00 87.12 211 GLN A O 1
ATOM 1720 N N . LEU A 1 212 ? -16.701 -13.430 7.180 1.00 86.88 212 LEU A N 1
ATOM 1721 C CA . LEU A 1 212 ? -17.120 -13.992 5.896 1.00 86.88 212 LEU A CA 1
ATOM 1722 C C . LEU A 1 212 ? -17.201 -15.530 5.921 1.00 86.88 212 LEU A C 1
ATOM 1724 O O . LEU A 1 212 ? -16.457 -16.183 6.651 1.00 86.88 212 LEU A O 1
ATOM 1728 N N . PRO A 1 213 ? -18.073 -16.136 5.092 1.00 88.38 213 PRO A N 1
ATOM 1729 C CA . PRO A 1 213 ? -18.146 -17.587 4.938 1.00 88.38 213 PRO A CA 1
ATOM 1730 C C . PRO A 1 213 ? -16.813 -18.202 4.499 1.00 88.38 213 PRO A C 1
ATOM 1732 O O . PRO A 1 213 ? -16.124 -17.653 3.638 1.00 88.38 213 PRO A O 1
ATOM 1735 N N . ILE A 1 214 ? -16.503 -19.396 5.012 1.00 87.25 214 ILE A N 1
ATOM 1736 C CA . ILE A 1 214 ? -15.207 -20.084 4.845 1.00 87.25 214 ILE A CA 1
ATOM 1737 C C . ILE A 1 214 ? -14.780 -20.197 3.366 1.00 87.25 214 ILE A C 1
ATOM 1739 O O . ILE A 1 214 ? -13.617 -19.960 3.038 1.00 87.25 214 ILE A O 1
ATOM 1743 N N . GLY A 1 215 ? -15.715 -20.478 2.450 1.00 88.31 215 GLY A N 1
ATOM 1744 C CA . GLY A 1 215 ? -15.424 -20.542 1.009 1.00 88.31 215 GLY A CA 1
ATOM 1745 C C . GLY A 1 215 ? -15.018 -19.193 0.398 1.00 88.31 215 GLY A C 1
ATOM 1746 O O . GLY A 1 215 ? -14.097 -19.125 -0.415 1.00 88.31 215 GLY A O 1
ATOM 1747 N N . ILE A 1 216 ? -15.654 -18.100 0.832 1.00 87.12 216 ILE A N 1
ATOM 1748 C CA . ILE A 1 216 ? -15.346 -16.737 0.369 1.00 87.12 216 ILE A CA 1
ATOM 1749 C C . ILE A 1 216 ? -14.008 -16.270 0.947 1.00 87.12 216 ILE A C 1
ATOM 1751 O O . ILE A 1 216 ? -13.230 -15.633 0.238 1.00 87.12 216 ILE A O 1
ATOM 1755 N N . VAL A 1 217 ? -13.710 -16.620 2.202 1.00 88.62 217 VAL A N 1
ATOM 1756 C CA . VAL A 1 217 ? -12.418 -16.322 2.840 1.00 88.62 217 VAL A CA 1
ATOM 1757 C C . VAL A 1 217 ? -11.272 -16.925 2.034 1.00 88.62 217 VAL A C 1
ATOM 1759 O O . VAL A 1 217 ? -10.350 -16.202 1.656 1.00 88.62 217 VAL A O 1
ATOM 1762 N N . GLY A 1 218 ? -11.355 -18.220 1.707 1.00 89.50 218 GLY A N 1
ATOM 1763 C CA . GLY A 1 218 ? -10.338 -18.896 0.898 1.00 89.50 218 GLY A CA 1
ATOM 1764 C C . GLY A 1 218 ? -10.154 -18.244 -0.474 1.00 89.50 218 GLY A C 1
ATOM 1765 O O . GLY A 1 218 ? -9.027 -17.958 -0.880 1.00 89.50 218 GLY A O 1
ATOM 1766 N N . PHE A 1 219 ? -11.260 -17.924 -1.153 1.00 89.88 219 PHE A N 1
ATOM 1767 C CA . PHE A 1 219 ? -11.226 -17.237 -2.445 1.00 89.88 219 PHE A CA 1
ATOM 1768 C C . PHE A 1 219 ? -10.565 -15.850 -2.364 1.00 89.88 219 PHE A C 1
ATOM 1770 O O . PHE A 1 219 ? -9.710 -15.520 -3.186 1.00 89.88 219 PHE A O 1
ATOM 1777 N N . LEU A 1 220 ? -10.913 -15.036 -1.363 1.00 87.31 220 LEU A N 1
ATOM 1778 C CA . LEU A 1 220 ? -10.339 -13.699 -1.187 1.00 87.31 220 LEU A CA 1
ATOM 1779 C C . LEU A 1 220 ? -8.847 -13.749 -0.858 1.00 87.31 220 LEU A C 1
ATOM 1781 O O . LEU A 1 220 ? -8.082 -12.977 -1.433 1.00 87.31 220 LEU A O 1
ATOM 1785 N N . ILE A 1 221 ? -8.423 -14.660 0.022 1.00 87.50 221 ILE A N 1
ATOM 1786 C CA . ILE A 1 221 ? -7.003 -14.842 0.349 1.00 87.50 221 ILE A CA 1
ATOM 1787 C C . ILE A 1 221 ? -6.223 -15.254 -0.905 1.00 87.50 221 ILE A C 1
ATOM 1789 O O . ILE A 1 221 ? -5.176 -14.671 -1.185 1.00 87.50 221 ILE A O 1
ATOM 1793 N N . ALA A 1 222 ? -6.754 -16.183 -1.708 1.00 91.44 222 ALA A N 1
ATOM 1794 C CA . ALA A 1 222 ? -6.136 -16.573 -2.974 1.00 91.44 222 ALA A CA 1
ATOM 1795 C C . ALA A 1 222 ? -5.999 -15.383 -3.941 1.00 91.44 222 ALA A C 1
ATOM 1797 O O . ALA A 1 222 ? -4.934 -15.185 -4.523 1.00 91.44 222 ALA A O 1
ATOM 1798 N N . MET A 1 223 ? -7.035 -14.547 -4.073 1.00 90.12 223 MET A N 1
ATOM 1799 C CA . MET A 1 223 ? -6.984 -13.337 -4.907 1.00 90.12 223 MET A CA 1
ATOM 1800 C C . MET A 1 223 ? -5.947 -12.320 -4.416 1.00 90.12 223 MET A C 1
ATOM 1802 O O . MET A 1 223 ? -5.238 -11.733 -5.232 1.00 90.12 223 MET A O 1
ATOM 1806 N N . ILE A 1 224 ? -5.827 -12.123 -3.100 1.00 88.50 224 ILE A N 1
ATOM 1807 C CA . ILE A 1 224 ? -4.822 -11.228 -2.507 1.00 88.50 224 ILE A CA 1
ATOM 1808 C C . ILE A 1 224 ? -3.408 -11.734 -2.816 1.00 88.50 224 ILE A C 1
ATOM 1810 O O . ILE A 1 224 ? -2.556 -10.952 -3.242 1.00 88.50 224 ILE A O 1
ATOM 1814 N N . LEU A 1 225 ? -3.163 -13.039 -2.656 1.00 90.75 225 LEU A N 1
ATOM 1815 C CA . LEU A 1 225 ? -1.870 -13.647 -2.971 1.00 90.75 225 LEU A CA 1
ATOM 1816 C C . LEU A 1 225 ? -1.542 -13.533 -4.463 1.00 90.75 225 LEU A C 1
ATOM 1818 O O . LEU A 1 225 ? -0.445 -13.098 -4.804 1.00 90.75 225 LEU A O 1
ATOM 1822 N N . LEU A 1 226 ? -2.492 -13.831 -5.353 1.00 92.88 226 LEU A N 1
ATOM 1823 C CA . LEU A 1 226 ? -2.298 -13.712 -6.803 1.00 92.88 226 LEU A CA 1
ATOM 1824 C C . LEU A 1 226 ? -2.007 -12.268 -7.237 1.00 92.88 226 LEU A C 1
ATOM 1826 O O . LEU A 1 226 ? -1.093 -12.034 -8.031 1.00 92.88 226 LEU A O 1
ATOM 1830 N N . ALA A 1 227 ? -2.731 -11.291 -6.686 1.00 89.44 227 ALA A N 1
ATOM 1831 C CA . ALA A 1 227 ? -2.486 -9.874 -6.955 1.00 89.44 227 ALA A CA 1
ATOM 1832 C C . ALA A 1 227 ? -1.096 -9.422 -6.464 1.00 89.44 227 ALA A C 1
ATOM 1834 O O . ALA A 1 227 ? -0.389 -8.689 -7.167 1.00 89.44 227 ALA A O 1
ATOM 1835 N N . SER A 1 228 ? -0.682 -9.895 -5.282 1.00 91.12 228 SER A N 1
ATOM 1836 C CA . SER A 1 228 ? 0.652 -9.645 -4.728 1.00 91.12 228 SER A CA 1
ATOM 1837 C C . SER A 1 228 ? 1.747 -10.251 -5.612 1.00 91.12 228 SER A C 1
ATOM 1839 O O . SER A 1 228 ? 2.691 -9.561 -5.996 1.00 91.12 228 SER A O 1
ATOM 1841 N N . MET A 1 229 ? 1.584 -11.509 -6.030 1.00 93.12 229 MET A N 1
ATOM 1842 C CA . MET A 1 229 ? 2.540 -12.213 -6.890 1.00 93.12 229 MET A CA 1
ATOM 1843 C C . MET A 1 229 ? 2.744 -11.514 -8.235 1.00 93.12 229 MET A C 1
ATOM 1845 O O . MET A 1 229 ? 3.886 -11.357 -8.665 1.00 93.12 229 MET A O 1
ATOM 1849 N N . GLY A 1 230 ? 1.669 -11.042 -8.876 1.00 90.62 230 GLY A N 1
ATOM 1850 C CA . GLY A 1 230 ? 1.776 -10.295 -10.133 1.00 90.62 230 GLY A CA 1
ATOM 1851 C C . GLY A 1 230 ? 2.574 -8.995 -9.985 1.00 90.62 230 GLY A C 1
ATOM 1852 O O . GLY A 1 230 ? 3.403 -8.666 -10.835 1.00 90.62 230 GLY A O 1
ATOM 1853 N N . SER A 1 231 ? 2.379 -8.281 -8.874 1.00 89.44 231 SER A N 1
ATOM 1854 C CA . SER A 1 231 ? 3.110 -7.041 -8.586 1.00 89.44 231 SER A CA 1
ATOM 1855 C C . SER A 1 231 ? 4.586 -7.306 -8.267 1.00 89.44 231 SER A C 1
ATOM 1857 O O . SER A 1 231 ? 5.456 -6.636 -8.823 1.00 89.44 231 SER A O 1
ATOM 1859 N N . MET A 1 232 ? 4.879 -8.324 -7.448 1.00 91.38 232 MET A N 1
ATOM 1860 C CA . MET A 1 232 ? 6.253 -8.733 -7.121 1.00 91.38 232 MET A CA 1
ATOM 1861 C C . MET A 1 232 ? 7.024 -9.197 -8.359 1.00 91.38 232 MET A C 1
ATOM 1863 O O . MET A 1 232 ? 8.157 -8.773 -8.564 1.00 91.38 232 MET A O 1
ATOM 1867 N N . ALA A 1 233 ? 6.406 -10.008 -9.224 1.00 90.38 233 ALA A N 1
ATOM 1868 C CA . ALA A 1 233 ? 7.032 -10.466 -10.463 1.00 90.38 233 ALA A CA 1
ATOM 1869 C C . ALA A 1 233 ? 7.385 -9.294 -11.394 1.00 90.38 233 ALA A C 1
ATOM 1871 O O . ALA A 1 233 ? 8.475 -9.263 -11.962 1.00 90.38 233 ALA A O 1
ATOM 1872 N N . SER A 1 234 ? 6.492 -8.304 -11.506 1.00 90.19 234 SER A N 1
ATOM 1873 C CA . SER A 1 234 ? 6.740 -7.079 -12.276 1.00 90.19 234 SER A CA 1
ATOM 1874 C C . SER A 1 234 ? 7.921 -6.287 -11.703 1.00 90.19 234 SER A C 1
ATOM 1876 O O . SER A 1 234 ? 8.801 -5.888 -12.459 1.00 90.19 234 SER A O 1
ATOM 1878 N N . ALA A 1 235 ? 7.974 -6.091 -10.381 1.00 90.94 235 ALA A N 1
ATOM 1879 C CA . ALA A 1 235 ? 9.055 -5.357 -9.721 1.00 90.94 235 ALA A CA 1
ATOM 1880 C C . ALA A 1 235 ? 10.412 -6.071 -9.855 1.00 90.94 235 ALA A C 1
ATOM 1882 O O . ALA A 1 235 ? 11.407 -5.449 -10.221 1.00 90.94 235 ALA A O 1
ATOM 1883 N N . PHE A 1 236 ? 10.448 -7.386 -9.626 1.00 93.31 236 PHE A N 1
ATOM 1884 C CA . PHE A 1 236 ? 11.649 -8.209 -9.790 1.00 93.31 236 PHE A CA 1
ATOM 1885 C C . PHE A 1 236 ? 12.143 -8.245 -11.236 1.00 93.31 236 PHE A C 1
ATOM 1887 O O . PHE A 1 236 ? 13.347 -8.126 -11.475 1.00 93.31 236 PHE A O 1
ATOM 1894 N N . GLY A 1 237 ? 11.227 -8.336 -12.203 1.00 92.56 237 GLY A N 1
ATOM 1895 C CA . GLY A 1 237 ? 11.554 -8.237 -13.623 1.00 92.56 237 GLY A CA 1
ATOM 1896 C C . GLY A 1 237 ? 12.216 -6.903 -13.966 1.00 92.56 237 GLY A C 1
ATOM 1897 O O . GLY A 1 237 ? 13.248 -6.885 -14.636 1.00 92.56 237 GLY A O 1
ATOM 1898 N N . SER A 1 238 ? 11.684 -5.794 -13.452 1.00 93.75 238 SER A N 1
ATOM 1899 C CA . SER A 1 238 ? 12.242 -4.457 -13.678 1.00 93.75 238 SER A CA 1
ATOM 1900 C C . SER A 1 238 ? 13.595 -4.254 -13.006 1.00 93.75 238 SER A C 1
ATOM 1902 O O . SER A 1 238 ? 14.532 -3.835 -13.679 1.00 93.75 238 SER A O 1
ATOM 1904 N N . LEU A 1 239 ? 13.741 -4.621 -11.728 1.00 94.56 239 LEU A N 1
ATOM 1905 C CA . LEU A 1 239 ? 15.019 -4.542 -11.006 1.00 94.56 239 LEU A CA 1
ATOM 1906 C C . LEU A 1 239 ? 16.106 -5.374 -11.691 1.00 94.56 239 LEU A C 1
ATOM 1908 O O . LEU A 1 239 ? 17.236 -4.909 -11.870 1.00 94.56 239 LEU A O 1
ATOM 1912 N N . THR A 1 240 ? 15.748 -6.586 -12.122 1.00 95.06 240 THR A N 1
ATOM 1913 C CA . THR A 1 240 ? 16.651 -7.471 -12.857 1.00 95.06 240 THR A CA 1
ATOM 1914 C C . THR A 1 240 ? 17.016 -6.877 -14.209 1.00 95.06 240 THR A C 1
ATOM 1916 O O . THR A 1 240 ? 18.197 -6.833 -14.534 1.00 95.06 240 THR A O 1
ATOM 1919 N N . SER A 1 241 ? 16.044 -6.378 -14.977 1.00 92.56 241 SER A N 1
ATOM 1920 C CA . SER A 1 241 ? 16.286 -5.765 -16.288 1.00 92.56 241 SER A CA 1
ATOM 1921 C C . SER A 1 241 ? 17.213 -4.558 -16.185 1.00 92.56 241 SER A C 1
ATOM 1923 O O . SER A 1 241 ? 18.202 -4.503 -16.909 1.00 92.56 241 SER A O 1
ATOM 1925 N N . THR A 1 242 ? 16.936 -3.621 -15.278 1.00 93.25 242 THR A N 1
ATOM 1926 C CA . THR A 1 242 ? 17.747 -2.408 -15.098 1.00 93.25 242 THR A CA 1
ATOM 1927 C C . THR A 1 242 ? 19.156 -2.755 -14.615 1.00 93.25 242 THR A C 1
ATOM 1929 O O . THR A 1 242 ? 20.145 -2.308 -15.186 1.00 93.25 242 THR A O 1
ATOM 1932 N N . SER A 1 243 ? 19.292 -3.645 -13.628 1.00 95.06 243 SER A N 1
ATOM 1933 C CA . SER A 1 243 ? 20.619 -4.070 -13.150 1.00 95.06 243 SER A CA 1
ATOM 1934 C C . SER A 1 243 ? 21.407 -4.828 -14.225 1.00 95.06 243 SER A C 1
ATOM 1936 O O . SER A 1 243 ? 22.622 -4.676 -14.352 1.00 95.06 243 SER A O 1
ATOM 1938 N N . MET A 1 244 ? 20.725 -5.652 -15.019 1.00 94.06 244 MET A N 1
ATOM 1939 C CA . MET A 1 244 ? 21.360 -6.473 -16.040 1.00 94.06 244 MET A CA 1
ATOM 1940 C C . MET A 1 244 ? 21.782 -5.654 -17.262 1.00 94.06 244 MET A C 1
ATOM 1942 O O . MET A 1 244 ? 22.928 -5.747 -17.694 1.00 94.06 244 MET A O 1
ATOM 1946 N N . VAL A 1 245 ? 20.871 -4.866 -17.828 1.00 90.62 245 VAL A N 1
ATOM 1947 C CA . VAL A 1 245 ? 21.100 -4.128 -19.076 1.00 90.62 245 VAL A CA 1
ATOM 1948 C C . VAL A 1 245 ? 21.900 -2.855 -18.808 1.00 90.62 245 VAL A C 1
ATOM 1950 O O . VAL A 1 245 ? 22.924 -2.624 -19.453 1.00 90.62 245 VAL A O 1
ATOM 1953 N N . ASP A 1 246 ? 21.494 -2.060 -17.815 1.00 92.44 246 ASP A N 1
ATOM 1954 C CA . ASP A 1 246 ? 22.058 -0.723 -17.608 1.00 92.44 246 ASP A CA 1
ATOM 1955 C C . ASP A 1 246 ? 23.373 -0.738 -16.826 1.00 92.44 246 ASP A C 1
ATOM 1957 O O . ASP A 1 246 ? 24.196 0.159 -17.011 1.00 92.44 246 ASP A O 1
ATOM 1961 N N . ILE A 1 247 ? 23.599 -1.758 -15.987 1.00 93.75 247 ILE A N 1
ATOM 1962 C CA . ILE A 1 247 ? 24.824 -1.890 -15.184 1.00 93.75 247 ILE A CA 1
ATOM 1963 C C . ILE A 1 247 ? 25.716 -3.009 -15.730 1.00 93.75 247 ILE A C 1
ATOM 1965 O O . ILE A 1 247 ? 26.831 -2.746 -16.189 1.00 93.75 247 ILE A O 1
ATOM 1969 N N . TYR A 1 248 ? 25.243 -4.259 -15.706 1.00 93.31 248 TYR A N 1
ATOM 1970 C CA . TYR A 1 248 ? 26.093 -5.418 -15.992 1.00 93.31 248 TYR A CA 1
ATOM 1971 C C . TYR A 1 248 ? 26.566 -5.473 -17.451 1.00 93.31 248 TYR A C 1
ATOM 1973 O O . TYR A 1 248 ? 27.770 -5.511 -17.711 1.00 93.31 248 TYR A O 1
ATOM 1981 N N . GLN A 1 249 ? 25.641 -5.436 -18.411 1.00 91.69 249 GLN A N 1
ATOM 1982 C CA . GLN A 1 249 ? 25.968 -5.461 -19.839 1.00 91.69 249 GLN A CA 1
ATOM 1983 C C . GLN A 1 249 ? 26.679 -4.183 -20.279 1.00 91.69 249 GLN A C 1
ATOM 1985 O O . GLN A 1 249 ? 27.592 -4.237 -21.098 1.00 91.69 249 GLN A O 1
ATOM 1990 N N . ARG A 1 250 ? 26.304 -3.032 -19.714 1.00 90.81 250 ARG A N 1
ATOM 1991 C CA . ARG A 1 250 ? 26.870 -1.742 -20.114 1.00 90.81 250 ARG A CA 1
ATOM 1992 C C . ARG A 1 250 ? 28.292 -1.505 -19.609 1.00 90.81 250 ARG A C 1
ATOM 1994 O O . ARG A 1 250 ? 29.096 -0.950 -20.360 1.00 90.81 250 ARG A O 1
ATOM 2001 N N . PHE A 1 251 ? 28.615 -1.890 -18.373 1.00 91.38 251 PHE A N 1
ATOM 2002 C CA . PHE A 1 251 ? 29.897 -1.538 -17.745 1.00 91.38 251 PHE A CA 1
ATOM 2003 C C . PHE A 1 251 ? 30.811 -2.728 -17.462 1.00 91.38 251 PHE A C 1
ATOM 2005 O O . PHE A 1 251 ? 32.020 -2.585 -17.615 1.00 91.38 251 PHE A O 1
ATOM 2012 N N . LEU A 1 252 ? 30.269 -3.886 -17.074 1.00 89.31 252 LEU A N 1
ATOM 2013 C CA . LEU A 1 252 ? 31.084 -5.015 -16.612 1.00 89.31 252 LEU A CA 1
ATOM 2014 C C . LEU A 1 252 ? 31.441 -5.981 -17.741 1.00 89.31 252 LEU A C 1
ATOM 2016 O O . LEU A 1 252 ? 32.606 -6.333 -17.904 1.00 89.31 252 LEU A O 1
ATOM 2020 N N . ASN A 1 253 ? 30.454 -6.431 -18.519 1.00 85.25 253 ASN A N 1
ATOM 2021 C CA . ASN A 1 253 ? 30.679 -7.471 -19.519 1.00 85.25 253 ASN A CA 1
ATOM 2022 C C . ASN A 1 253 ? 29.774 -7.305 -20.749 1.00 85.25 253 ASN A C 1
ATOM 2024 O O . ASN A 1 253 ? 28.645 -7.801 -20.797 1.00 85.25 253 ASN A O 1
ATOM 2028 N N . LYS A 1 254 ? 30.315 -6.607 -21.753 1.00 84.62 254 LYS A N 1
ATOM 2029 C CA . LYS A 1 254 ? 29.597 -6.136 -22.950 1.00 84.62 254 LYS A CA 1
ATOM 2030 C C . LYS A 1 254 ? 29.351 -7.205 -24.017 1.00 84.62 254 LYS A C 1
ATOM 2032 O O . LYS A 1 254 ? 28.353 -7.118 -24.717 1.00 84.62 254 LYS A O 1
ATOM 2037 N N . ASN A 1 255 ? 30.237 -8.197 -24.131 1.00 82.31 255 ASN A N 1
ATOM 2038 C CA . ASN A 1 255 ? 30.246 -9.162 -25.238 1.00 82.31 255 ASN A CA 1
ATOM 2039 C C . ASN A 1 255 ? 30.295 -10.608 -24.723 1.00 82.31 255 ASN A C 1
ATOM 2041 O O . ASN A 1 255 ? 31.224 -11.356 -25.020 1.00 82.31 255 ASN A O 1
ATOM 2045 N N . SER A 1 256 ? 29.309 -10.998 -23.917 1.00 86.62 256 SER A N 1
ATOM 2046 C CA . SER A 1 256 ? 29.159 -12.384 -23.461 1.00 86.62 256 SER A CA 1
ATOM 2047 C C . SER A 1 256 ? 28.063 -13.134 -24.207 1.00 86.62 256 SER A C 1
ATOM 2049 O O . SER A 1 256 ? 27.242 -12.557 -24.913 1.00 86.62 256 SER A O 1
ATOM 2051 N N . THR A 1 257 ? 28.043 -14.457 -24.047 1.00 91.62 257 THR A N 1
ATOM 2052 C CA . THR A 1 257 ? 27.017 -15.309 -24.655 1.00 91.62 257 THR A CA 1
ATOM 2053 C C . THR A 1 257 ? 25.648 -15.104 -24.000 1.00 91.62 257 THR A C 1
ATOM 2055 O O . THR A 1 257 ? 25.541 -14.843 -22.801 1.00 91.62 257 THR A O 1
ATOM 2058 N N . ASN A 1 258 ? 24.572 -15.324 -24.761 1.00 89.81 258 ASN A N 1
ATOM 2059 C CA . ASN A 1 258 ? 23.200 -15.249 -24.237 1.00 89.81 258 ASN A CA 1
ATOM 2060 C C . ASN A 1 258 ? 22.973 -16.179 -23.034 1.00 89.81 258 ASN A C 1
ATOM 2062 O O . ASN A 1 258 ? 22.262 -15.823 -22.095 1.00 89.81 258 ASN A O 1
ATOM 2066 N N . LYS A 1 259 ? 23.622 -17.353 -23.023 1.00 92.38 259 LYS A N 1
ATOM 2067 C CA . LYS A 1 259 ? 23.562 -18.296 -21.897 1.00 92.38 259 LYS A CA 1
ATOM 2068 C C . LYS A 1 259 ? 24.155 -17.691 -20.624 1.00 92.38 259 LYS A C 1
ATOM 2070 O O . LYS A 1 259 ? 23.562 -17.830 -19.558 1.00 92.38 259 LYS A O 1
ATOM 2075 N N . HIS A 1 260 ? 25.285 -16.994 -20.738 1.00 92.44 260 HIS A N 1
ATOM 2076 C CA . HIS A 1 260 ? 25.895 -16.281 -19.617 1.00 92.44 260 HIS A CA 1
ATOM 2077 C C . HIS A 1 260 ? 24.958 -15.201 -19.076 1.00 92.44 260 HIS A C 1
ATOM 2079 O O . HIS A 1 260 ? 24.677 -15.171 -17.881 1.00 92.44 260 HIS A O 1
ATOM 2085 N N . TYR A 1 261 ? 24.389 -14.373 -19.956 1.00 91.56 261 TYR A N 1
ATOM 2086 C CA . TYR A 1 261 ? 23.463 -13.318 -19.542 1.00 91.56 261 TYR A CA 1
ATOM 2087 C C . TYR A 1 261 ? 22.203 -13.844 -18.859 1.00 91.56 261 TYR A C 1
ATOM 2089 O O . TYR A 1 261 ? 21.761 -13.281 -17.858 1.00 91.56 261 TYR A O 1
ATOM 2097 N N . TRP A 1 262 ? 21.664 -14.964 -19.330 1.00 92.50 262 TRP A N 1
ATOM 2098 C CA . TRP A 1 262 ? 20.545 -15.621 -18.668 1.00 92.50 262 TRP A CA 1
ATOM 2099 C C . TRP A 1 262 ? 20.910 -16.115 -17.258 1.00 92.50 262 TRP A C 1
ATOM 2101 O O . TRP A 1 262 ? 20.157 -15.861 -16.319 1.00 92.50 262 TRP A O 1
ATOM 2111 N N . ILE A 1 263 ? 22.076 -16.747 -17.066 1.00 94.88 263 ILE A N 1
ATOM 2112 C CA . ILE A 1 263 ? 22.523 -17.184 -15.727 1.00 94.88 263 ILE A CA 1
ATOM 2113 C C . ILE A 1 263 ? 22.704 -15.979 -14.798 1.00 94.88 263 ILE A C 1
ATOM 2115 O O . ILE A 1 263 ? 22.190 -15.980 -13.679 1.00 94.88 263 ILE A O 1
ATOM 2119 N N . VAL A 1 264 ? 23.387 -14.933 -15.267 1.00 94.56 264 VAL A N 1
ATOM 2120 C CA . VAL A 1 264 ? 23.626 -13.722 -14.472 1.00 94.56 264 VAL A CA 1
ATOM 2121 C C . VAL A 1 264 ? 22.311 -13.038 -14.100 1.00 94.56 264 VAL A C 1
ATOM 2123 O O . VAL A 1 264 ? 22.134 -12.676 -12.941 1.00 94.56 264 VAL A O 1
ATOM 2126 N N . SER A 1 265 ? 21.346 -12.938 -15.022 1.00 94.62 265 SER A N 1
ATOM 2127 C CA . SER A 1 265 ? 20.026 -12.370 -14.718 1.00 94.62 265 SER A CA 1
ATOM 2128 C C . SER A 1 265 ? 19.299 -13.137 -13.605 1.00 94.62 265 SER A C 1
ATOM 2130 O O . SER A 1 265 ? 18.668 -12.523 -12.749 1.00 94.62 265 SER A O 1
ATOM 2132 N N . LYS A 1 266 ? 19.437 -14.473 -13.544 1.00 95.25 266 LYS A N 1
ATOM 2133 C CA . LYS A 1 266 ? 18.859 -15.288 -12.461 1.00 95.25 266 LYS A CA 1
ATOM 2134 C C . LYS A 1 266 ? 19.521 -15.009 -11.116 1.00 95.25 266 LYS A C 1
ATOM 2136 O O . LYS A 1 266 ? 18.824 -14.948 -10.107 1.00 95.25 266 LYS A O 1
ATOM 2141 N N . LEU A 1 267 ? 20.841 -14.830 -11.106 1.00 95.88 267 LEU A N 1
ATOM 2142 C CA . LEU A 1 267 ? 21.590 -14.483 -9.898 1.00 95.88 267 LEU A CA 1
ATOM 2143 C C . LEU A 1 267 ? 21.237 -13.077 -9.404 1.00 95.88 267 LEU A C 1
ATOM 2145 O O . LEU A 1 267 ? 20.998 -12.899 -8.214 1.00 95.88 267 LEU A O 1
ATOM 2149 N N . ILE A 1 268 ? 21.135 -12.103 -10.312 1.00 96.38 268 ILE A N 1
ATOM 2150 C CA . ILE A 1 268 ? 20.678 -10.743 -9.998 1.00 96.38 268 ILE A CA 1
ATOM 2151 C C . ILE A 1 268 ? 19.262 -10.781 -9.412 1.00 96.38 268 ILE A C 1
ATOM 2153 O O . ILE A 1 268 ? 19.019 -10.181 -8.368 1.00 96.38 268 ILE A O 1
ATOM 2157 N N . ASN A 1 269 ? 18.346 -11.521 -10.042 1.00 95.38 269 ASN A N 1
ATOM 2158 C CA . ASN A 1 269 ? 16.973 -11.666 -9.566 1.00 95.38 269 ASN A CA 1
ATOM 2159 C C . ASN A 1 269 ? 16.913 -12.273 -8.156 1.00 95.38 269 ASN A C 1
ATOM 2161 O O . ASN A 1 269 ? 16.188 -11.781 -7.294 1.00 95.38 269 ASN A O 1
ATOM 2165 N N . LEU A 1 270 ? 17.710 -13.317 -7.899 1.00 96.12 270 LEU A N 1
ATOM 2166 C CA . LEU A 1 270 ? 17.829 -13.916 -6.570 1.00 96.12 270 LEU A CA 1
ATOM 2167 C C . LEU A 1 270 ? 18.394 -12.919 -5.547 1.00 96.12 270 LEU A C 1
ATOM 2169 O O . LEU A 1 270 ? 17.869 -12.821 -4.440 1.00 96.12 270 LEU A O 1
ATOM 2173 N N . GLY A 1 271 ? 19.426 -12.158 -5.922 1.00 96.12 271 GLY A N 1
ATOM 2174 C CA . GLY A 1 271 ? 20.033 -11.131 -5.074 1.00 96.12 271 GLY A CA 1
ATOM 2175 C C . GLY A 1 271 ? 19.037 -10.046 -4.657 1.00 96.12 271 GLY A C 1
ATOM 2176 O O . GLY A 1 271 ? 18.928 -9.741 -3.470 1.00 96.12 271 GLY A O 1
ATOM 2177 N N . TRP A 1 272 ? 18.249 -9.525 -5.603 1.00 96.06 272 TRP A N 1
ATOM 2178 C CA . TRP A 1 272 ? 17.165 -8.585 -5.298 1.00 96.06 272 TRP A CA 1
ATOM 2179 C C . TRP A 1 272 ? 16.084 -9.210 -4.415 1.00 96.06 272 TRP A C 1
ATOM 2181 O O . TRP A 1 272 ? 15.616 -8.555 -3.488 1.00 96.06 272 TRP A O 1
ATOM 2191 N N . GLY A 1 273 ? 15.731 -10.481 -4.636 1.00 94.56 273 GLY A N 1
ATOM 2192 C CA . GLY A 1 273 ? 14.797 -11.206 -3.773 1.00 94.56 273 GLY A CA 1
ATOM 2193 C C . GLY A 1 273 ? 15.264 -11.270 -2.314 1.00 94.56 273 GLY A C 1
ATOM 2194 O O . GLY A 1 273 ? 14.492 -10.959 -1.408 1.00 94.56 273 GLY A O 1
ATOM 2195 N N . ILE A 1 274 ? 16.539 -11.599 -2.082 1.00 95.38 274 ILE A N 1
ATOM 2196 C CA . ILE A 1 274 ? 17.137 -11.619 -0.736 1.00 95.38 274 ILE A CA 1
ATOM 2197 C C . ILE A 1 274 ? 17.130 -10.216 -0.120 1.00 95.38 274 ILE A C 1
ATOM 2199 O O . ILE A 1 274 ? 16.720 -10.054 1.029 1.00 95.38 274 ILE A O 1
ATOM 2203 N N . LEU A 1 275 ? 17.531 -9.194 -0.880 1.00 94.25 275 LEU A N 1
ATOM 2204 C CA . LEU A 1 275 ? 17.519 -7.813 -0.399 1.00 94.25 275 LEU A CA 1
ATOM 2205 C C . LEU A 1 275 ? 16.103 -7.362 -0.007 1.00 94.25 275 LEU A C 1
ATOM 2207 O O . LEU A 1 275 ? 15.920 -6.773 1.057 1.00 94.25 275 LEU A O 1
ATOM 2211 N N . CYS A 1 276 ? 15.093 -7.679 -0.819 1.00 91.88 276 CYS A N 1
ATOM 2212 C CA . CYS A 1 276 ? 13.699 -7.366 -0.514 1.00 91.88 276 CYS A CA 1
ATOM 2213 C C . CYS A 1 276 ? 13.200 -8.079 0.749 1.00 91.88 276 CYS A C 1
ATOM 2215 O O . CYS A 1 276 ? 12.461 -7.464 1.510 1.00 91.88 276 CYS A O 1
ATOM 2217 N N . LEU A 1 277 ? 13.615 -9.325 1.011 1.00 92.00 277 LEU A N 1
ATOM 2218 C CA . LEU A 1 277 ? 13.281 -10.026 2.260 1.00 92.00 277 LEU A CA 1
ATOM 2219 C C . LEU A 1 277 ? 13.883 -9.330 3.487 1.00 92.00 277 LEU A C 1
ATOM 2221 O O . LEU A 1 277 ? 13.196 -9.167 4.494 1.00 92.00 277 LEU A O 1
ATOM 2225 N N . ILE A 1 278 ? 15.136 -8.876 3.386 1.00 92.00 278 ILE A N 1
ATOM 2226 C CA . ILE A 1 278 ? 15.799 -8.116 4.455 1.00 92.00 278 ILE A CA 1
ATOM 2227 C C . ILE A 1 278 ? 15.044 -6.808 4.709 1.00 92.00 278 ILE A C 1
ATOM 2229 O O . ILE A 1 278 ? 14.672 -6.518 5.842 1.00 92.00 278 ILE A O 1
ATOM 2233 N N . VAL A 1 279 ? 14.763 -6.033 3.657 1.00 89.06 279 VAL A N 1
ATOM 2234 C CA . VAL A 1 279 ? 14.034 -4.758 3.774 1.00 89.06 279 VAL A CA 1
ATOM 2235 C C . VAL A 1 279 ? 12.617 -4.969 4.314 1.00 89.06 279 VAL A C 1
ATOM 2237 O O . VAL A 1 279 ? 12.164 -4.193 5.157 1.00 89.06 279 VAL A O 1
ATOM 2240 N N . ALA A 1 280 ? 11.929 -6.036 3.897 1.00 87.62 280 ALA A N 1
ATOM 2241 C CA . ALA A 1 280 ? 10.585 -6.360 4.371 1.00 87.62 280 ALA A CA 1
ATOM 2242 C C . ALA A 1 280 ? 10.535 -6.541 5.895 1.00 87.62 280 ALA A C 1
ATOM 2244 O O . ALA A 1 280 ? 9.579 -6.089 6.521 1.00 87.62 280 ALA A O 1
ATOM 2245 N N . GLN A 1 281 ? 11.575 -7.118 6.507 1.00 85.44 281 GLN A N 1
ATOM 2246 C CA . GLN A 1 281 ? 11.648 -7.286 7.961 1.00 85.44 281 GLN A CA 1
ATOM 2247 C C . GLN A 1 281 ? 11.642 -5.946 8.718 1.00 85.44 281 GLN A C 1
ATOM 2249 O O . GLN A 1 281 ? 11.065 -5.851 9.801 1.00 85.44 281 GLN A O 1
ATOM 2254 N N . PHE A 1 282 ? 12.244 -4.899 8.149 1.00 83.00 282 PHE A N 1
ATOM 2255 C CA . PHE A 1 282 ? 12.240 -3.558 8.741 1.00 83.00 282 PHE A CA 1
ATOM 2256 C C . PHE A 1 282 ? 10.952 -2.788 8.423 1.00 83.00 282 PHE A C 1
ATOM 2258 O O . PHE A 1 282 ? 10.431 -2.078 9.286 1.00 83.00 282 PHE A O 1
ATOM 2265 N N . ALA A 1 283 ? 10.408 -2.962 7.215 1.00 79.25 283 ALA A N 1
ATOM 2266 C CA . ALA A 1 283 ? 9.244 -2.223 6.727 1.00 79.25 283 ALA A CA 1
ATOM 2267 C C . ALA A 1 283 ? 7.954 -2.491 7.526 1.00 79.25 283 ALA A C 1
ATOM 2269 O O . ALA A 1 283 ? 7.120 -1.595 7.647 1.00 79.25 283 ALA A O 1
ATOM 2270 N N . VAL A 1 284 ? 7.798 -3.685 8.114 1.00 70.56 284 VAL A N 1
ATOM 2271 C CA . VAL A 1 284 ? 6.608 -4.058 8.912 1.00 70.56 284 VAL A CA 1
ATOM 2272 C C . VAL A 1 284 ? 6.368 -3.103 10.092 1.00 70.56 284 VAL A C 1
ATOM 2274 O O . VAL A 1 284 ? 5.222 -2.875 10.467 1.00 70.56 284 VAL A O 1
ATOM 2277 N N . ASN A 1 285 ? 7.421 -2.476 10.629 1.00 70.69 285 ASN A N 1
ATOM 2278 C CA . ASN A 1 285 ? 7.329 -1.585 11.791 1.00 70.69 285 ASN A CA 1
ATOM 2279 C C . ASN A 1 285 ? 7.146 -0.098 11.436 1.00 70.69 285 ASN A C 1
ATOM 2281 O O . ASN A 1 285 ? 7.076 0.737 12.335 1.00 70.69 285 ASN A O 1
ATOM 2285 N N . MET A 1 286 ? 7.070 0.262 10.150 1.00 73.69 286 MET A N 1
ATOM 2286 C CA . MET A 1 286 ? 7.059 1.664 9.700 1.00 73.69 286 MET A CA 1
ATOM 2287 C C . MET A 1 286 ? 5.654 2.304 9.684 1.00 73.69 286 MET A C 1
ATOM 2289 O O . MET A 1 286 ? 5.443 3.337 9.056 1.00 73.69 286 MET A O 1
ATOM 2293 N N . GLY A 1 287 ? 4.683 1.713 10.387 1.00 75.50 287 GLY A N 1
ATOM 2294 C CA . GLY A 1 287 ? 3.314 2.222 10.474 1.00 75.50 287 GLY A CA 1
ATOM 2295 C C . GLY A 1 287 ? 2.460 1.861 9.255 1.00 75.50 287 GLY A C 1
ATOM 2296 O O . GLY A 1 287 ? 2.364 0.697 8.857 1.00 75.50 287 GLY A O 1
ATOM 2297 N N . SER A 1 288 ? 1.769 2.851 8.690 1.00 80.31 288 SER A N 1
ATOM 2298 C CA . SER A 1 288 ? 0.907 2.647 7.524 1.00 80.31 288 SER A CA 1
ATOM 2299 C C . SER A 1 288 ? 1.752 2.411 6.271 1.00 80.31 288 SER A C 1
ATOM 2301 O O . SER A 1 288 ? 2.414 3.323 5.779 1.00 80.31 288 SER A O 1
ATOM 2303 N N . LEU A 1 289 ? 1.708 1.196 5.714 1.00 80.94 289 LEU A N 1
ATOM 2304 C CA . LEU A 1 289 ? 2.539 0.835 4.557 1.00 80.94 289 LEU A CA 1
ATOM 2305 C C . LEU A 1 289 ? 2.264 1.721 3.332 1.00 80.94 289 LEU A C 1
ATOM 2307 O O . LEU A 1 289 ? 3.184 2.030 2.580 1.00 80.94 289 LEU A O 1
ATOM 2311 N N . ILE A 1 290 ? 1.017 2.169 3.147 1.00 79.50 290 ILE A N 1
ATOM 2312 C CA . ILE A 1 290 ? 0.661 3.069 2.041 1.00 79.50 290 ILE A CA 1
ATOM 2313 C C . ILE A 1 290 ? 1.309 4.453 2.196 1.00 79.50 290 ILE A C 1
ATOM 2315 O O . ILE A 1 290 ? 1.712 5.055 1.204 1.00 79.50 290 ILE A O 1
ATOM 2319 N N . GLU A 1 291 ? 1.454 4.945 3.427 1.00 78.12 291 GLU A N 1
ATOM 2320 C CA . GLU A 1 291 ? 2.112 6.225 3.697 1.00 78.12 291 GLU A CA 1
ATOM 2321 C C . GLU A 1 291 ? 3.616 6.115 3.441 1.00 78.12 291 GLU A C 1
ATOM 2323 O O . GLU A 1 291 ? 4.183 6.939 2.726 1.00 78.12 291 GLU A O 1
ATOM 2328 N N . VAL A 1 292 ? 4.242 5.047 3.939 1.00 83.06 292 VAL A N 1
ATOM 2329 C CA . VAL A 1 292 ? 5.680 4.790 3.773 1.00 83.06 292 VAL A CA 1
ATOM 2330 C C . VAL A 1 292 ? 6.065 4.706 2.298 1.00 83.06 292 VAL A C 1
ATOM 2332 O O . VAL A 1 292 ? 7.026 5.348 1.879 1.00 83.06 292 VAL A O 1
ATOM 2335 N N . VAL A 1 293 ? 5.301 3.963 1.492 1.00 82.50 293 VAL A N 1
ATOM 2336 C CA . VAL A 1 293 ? 5.568 3.827 0.051 1.00 82.50 293 VAL A CA 1
ATOM 2337 C C . VAL A 1 293 ? 5.431 5.166 -0.671 1.00 82.50 293 VAL A C 1
ATOM 2339 O O . VAL A 1 293 ? 6.272 5.492 -1.507 1.00 82.50 293 VAL A O 1
ATOM 2342 N N . ASN A 1 294 ? 4.417 5.968 -0.335 1.00 83.00 294 ASN A N 1
ATOM 2343 C CA . ASN A 1 294 ? 4.241 7.281 -0.955 1.00 83.00 294 ASN A CA 1
ATOM 2344 C C . ASN A 1 294 ? 5.349 8.262 -0.557 1.00 83.00 294 ASN A C 1
ATOM 2346 O O . ASN A 1 294 ? 5.819 9.014 -1.411 1.00 83.00 294 ASN A O 1
ATOM 2350 N N . ILE A 1 295 ? 5.797 8.244 0.702 1.00 82.81 295 ILE A N 1
ATOM 2351 C CA . ILE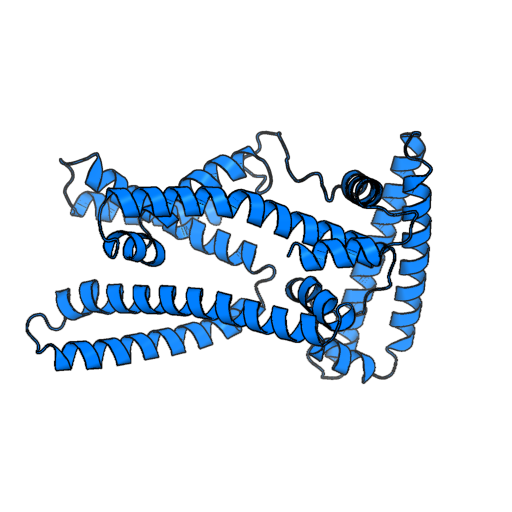 A 1 295 ? 6.919 9.075 1.166 1.00 82.81 295 ILE A CA 1
ATOM 2352 C C . ILE A 1 295 ? 8.206 8.684 0.438 1.00 82.81 295 ILE A C 1
ATOM 2354 O O . ILE A 1 295 ? 8.842 9.544 -0.167 1.00 82.81 295 ILE A O 1
ATOM 2358 N N . LEU A 1 296 ? 8.558 7.393 0.443 1.00 83.81 296 LEU A N 1
ATOM 2359 C CA . LEU A 1 296 ? 9.772 6.899 -0.212 1.00 83.81 296 LEU A CA 1
ATOM 2360 C C . LEU A 1 296 ? 9.760 7.172 -1.717 1.00 83.81 296 LEU A C 1
ATOM 2362 O O . LEU A 1 296 ? 10.771 7.589 -2.274 1.00 83.81 296 LEU A O 1
ATOM 2366 N N . GLY A 1 297 ? 8.613 6.984 -2.375 1.00 83.56 297 GLY A N 1
ATOM 2367 C CA . GLY A 1 297 ? 8.463 7.328 -3.785 1.00 83.56 297 GLY A CA 1
ATOM 2368 C C . GLY A 1 297 ? 8.669 8.823 -4.040 1.00 83.56 297 GLY A C 1
ATOM 2369 O O . GLY A 1 297 ? 9.368 9.202 -4.978 1.00 83.56 297 GLY A O 1
ATOM 2370 N N . SER A 1 298 ? 8.096 9.679 -3.192 1.00 83.38 298 SER A N 1
ATOM 2371 C CA . SER A 1 298 ? 8.148 11.136 -3.373 1.00 83.38 298 SER A CA 1
ATOM 2372 C C . SER A 1 298 ? 9.567 11.706 -3.315 1.00 83.38 298 SER A C 1
ATOM 2374 O O . SER A 1 298 ? 9.804 12.754 -3.909 1.00 83.38 298 SER A O 1
ATOM 2376 N N . TRP A 1 299 ? 10.508 11.027 -2.652 1.00 87.69 299 TRP A N 1
ATOM 2377 C CA . TRP A 1 299 ? 11.911 11.451 -2.617 1.00 87.69 299 TRP A CA 1
ATOM 2378 C C . TRP A 1 299 ? 12.573 11.377 -3.998 1.00 87.69 299 TRP A C 1
ATOM 2380 O O . TRP A 1 299 ? 13.197 12.339 -4.425 1.00 87.69 299 TRP A O 1
ATOM 2390 N N . PHE A 1 300 ? 12.358 10.287 -4.738 1.00 90.00 300 PHE A N 1
ATOM 2391 C CA . PHE A 1 300 ? 13.100 10.027 -5.978 1.00 90.00 300 PHE A CA 1
ATOM 2392 C C . PHE A 1 300 ? 12.331 10.388 -7.254 1.00 90.00 300 PHE A C 1
ATOM 2394 O O . PHE A 1 300 ? 12.929 10.783 -8.260 1.00 90.00 300 PHE A O 1
ATOM 2401 N N . TYR A 1 301 ? 10.999 10.256 -7.255 1.00 90.25 301 TYR A N 1
ATOM 2402 C CA . TYR A 1 301 ? 10.209 10.392 -8.484 1.00 90.25 301 TYR A CA 1
ATOM 2403 C C . TYR A 1 301 ? 10.279 11.795 -9.102 1.00 90.25 301 TYR A C 1
ATOM 2405 O O . TYR A 1 301 ? 10.221 11.906 -10.330 1.00 90.25 301 TYR A O 1
ATOM 2413 N N . GLY A 1 302 ? 10.430 12.852 -8.295 1.00 90.69 302 GLY A N 1
ATOM 2414 C CA . GLY A 1 302 ? 10.565 14.227 -8.791 1.00 90.69 302 GLY A CA 1
ATOM 2415 C C . GLY A 1 302 ? 11.849 14.433 -9.598 1.00 90.69 302 GLY A C 1
ATOM 2416 O O . GLY A 1 302 ? 11.801 14.898 -10.740 1.00 90.69 302 GLY A O 1
ATOM 2417 N N . THR A 1 303 ? 12.987 14.013 -9.040 1.00 92.62 303 THR A N 1
ATOM 2418 C CA . THR A 1 303 ? 14.305 14.103 -9.684 1.00 92.62 303 THR A CA 1
ATOM 2419 C C . THR A 1 303 ? 14.345 13.294 -10.980 1.00 92.62 303 THR A C 1
ATOM 2421 O O . THR A 1 303 ? 14.769 13.807 -12.018 1.00 92.62 303 THR A O 1
ATOM 2424 N N . ILE A 1 304 ? 13.844 12.050 -10.955 1.00 92.00 304 ILE A N 1
ATOM 2425 C CA . ILE A 1 304 ? 13.804 11.171 -12.137 1.00 92.00 304 ILE A CA 1
ATOM 2426 C C . ILE A 1 304 ? 12.955 11.796 -13.247 1.00 92.00 304 ILE A C 1
ATOM 2428 O O . ILE A 1 304 ? 13.403 11.886 -14.392 1.00 92.00 304 ILE A O 1
ATOM 2432 N N . LEU A 1 305 ? 11.757 12.284 -12.917 1.00 93.06 305 LEU A N 1
ATOM 2433 C CA . LEU A 1 305 ? 10.893 12.949 -13.888 1.00 93.06 305 LEU A CA 1
ATOM 2434 C C . LEU A 1 305 ? 11.584 14.166 -14.515 1.00 93.06 305 LEU A C 1
ATOM 2436 O O . LEU A 1 305 ? 11.532 14.335 -15.732 1.00 93.06 305 LEU A O 1
ATOM 2440 N N . GLY A 1 306 ? 12.279 14.976 -13.711 1.00 93.12 306 GLY A N 1
ATOM 2441 C CA . GLY A 1 306 ? 13.058 16.116 -14.196 1.00 93.12 306 GLY A CA 1
ATOM 2442 C C . GLY A 1 306 ? 14.121 15.722 -15.226 1.00 93.12 306 GLY A C 1
ATOM 2443 O O . GLY A 1 306 ? 14.243 16.375 -16.262 1.00 93.12 306 GLY A O 1
ATOM 2444 N N . VAL A 1 307 ? 14.841 14.617 -14.999 1.00 92.94 307 VAL A N 1
ATOM 2445 C CA . VAL A 1 307 ? 15.832 14.088 -15.956 1.00 92.94 307 VAL A CA 1
ATOM 2446 C C . VAL A 1 307 ? 15.178 13.728 -17.294 1.00 92.94 307 VAL A C 1
ATOM 2448 O O . VAL A 1 307 ? 15.688 14.116 -18.348 1.00 92.94 307 VAL A O 1
ATOM 2451 N N . PHE A 1 308 ? 14.031 13.044 -17.272 1.00 91.38 308 PHE A N 1
ATOM 2452 C CA . PHE A 1 308 ? 13.299 12.684 -18.492 1.00 91.38 308 PHE A CA 1
ATOM 2453 C C . PHE A 1 308 ? 12.729 13.906 -19.221 1.00 91.38 308 PHE A C 1
ATOM 2455 O O . PHE A 1 308 ? 12.830 13.994 -20.445 1.00 91.38 308 PHE A O 1
ATOM 2462 N N . LEU A 1 309 ? 12.169 14.877 -18.495 1.00 92.38 309 LEU A N 1
ATOM 2463 C CA . LEU A 1 309 ? 11.660 16.114 -19.095 1.00 92.38 309 LEU A CA 1
ATOM 2464 C C . LEU A 1 309 ? 12.780 16.920 -19.762 1.00 92.38 309 LEU A C 1
ATOM 2466 O O . LEU A 1 309 ? 12.596 17.400 -20.880 1.00 92.38 309 LEU A O 1
ATOM 2470 N N . CYS A 1 310 ? 13.955 17.009 -19.134 1.00 92.56 310 CYS A N 1
ATOM 2471 C CA . CYS A 1 310 ? 15.137 17.607 -19.754 1.00 92.56 310 CYS A CA 1
ATOM 2472 C C . CYS A 1 310 ? 15.534 16.864 -21.037 1.00 92.56 310 CYS A C 1
ATOM 2474 O O . CYS A 1 310 ? 15.802 17.502 -22.053 1.00 92.56 310 CYS A O 1
ATOM 2476 N N . ALA A 1 311 ? 15.519 15.529 -21.024 1.00 89.56 311 ALA A N 1
ATOM 2477 C CA . ALA A 1 311 ? 15.859 14.730 -22.199 1.00 89.56 311 ALA A CA 1
ATOM 2478 C C . ALA A 1 311 ? 14.886 14.942 -23.377 1.00 89.56 311 ALA A C 1
ATOM 2480 O O . ALA A 1 311 ? 15.330 14.999 -24.523 1.00 89.56 311 ALA A O 1
ATOM 2481 N N . PHE A 1 312 ? 13.582 15.089 -23.117 1.00 88.94 312 PHE A N 1
ATOM 2482 C CA . PHE A 1 312 ? 12.578 15.281 -24.173 1.00 88.94 312 PHE A CA 1
ATOM 2483 C C . PHE A 1 312 ? 12.472 16.724 -24.673 1.00 88.94 312 PHE A C 1
ATOM 2485 O O . PHE A 1 312 ? 12.357 16.947 -25.877 1.00 88.94 312 PHE A O 1
ATOM 2492 N N . TYR A 1 313 ? 12.487 17.701 -23.765 1.00 93.19 313 TYR A N 1
ATOM 2493 C CA . TYR A 1 313 ? 12.148 19.090 -24.088 1.00 93.19 313 TYR A CA 1
ATOM 2494 C C . TYR A 1 313 ? 13.362 20.021 -24.180 1.00 93.19 313 TYR A C 1
ATOM 2496 O O . TYR A 1 313 ? 13.246 21.109 -24.744 1.00 93.19 313 TYR A O 1
ATOM 2504 N N . LEU A 1 314 ? 14.535 19.614 -23.680 1.00 91.69 314 LEU A N 1
ATOM 2505 C CA . LEU A 1 314 ? 15.766 20.413 -23.710 1.00 91.69 314 LEU A CA 1
ATOM 2506 C C . LEU A 1 314 ? 16.872 19.722 -24.534 1.00 91.69 314 LEU A C 1
ATOM 2508 O O . LEU A 1 314 ? 17.931 19.382 -23.994 1.00 91.69 314 LEU A O 1
ATOM 2512 N N . PRO A 1 315 ? 16.704 19.591 -25.867 1.00 80.19 315 PRO A N 1
ATOM 2513 C CA . PRO A 1 315 ? 17.621 18.836 -26.733 1.00 80.19 315 PRO A CA 1
ATOM 2514 C C . PRO A 1 315 ? 19.050 19.405 -26.790 1.00 80.19 315 PRO A C 1
ATOM 2516 O O . PRO A 1 315 ? 19.964 18.744 -27.271 1.00 80.19 315 PRO A O 1
ATOM 2519 N N . LYS A 1 316 ? 19.266 20.637 -26.308 1.00 84.69 316 LYS A N 1
ATOM 2520 C CA . LYS A 1 316 ? 20.578 21.309 -26.287 1.00 84.69 316 LYS A CA 1
ATOM 2521 C C . LYS A 1 316 ? 21.398 21.026 -25.020 1.00 84.69 316 LYS A C 1
ATOM 2523 O O . LYS A 1 316 ? 22.535 21.488 -24.917 1.00 84.69 316 LYS A O 1
ATOM 2528 N N . THR A 1 317 ? 20.844 20.313 -24.039 1.00 86.25 317 THR A N 1
ATOM 2529 C CA . THR A 1 317 ? 21.530 20.057 -22.764 1.00 86.25 317 THR A CA 1
ATOM 2530 C C . THR A 1 317 ? 22.473 18.856 -22.859 1.00 86.25 317 THR A C 1
ATOM 2532 O O . THR A 1 317 ? 22.117 17.793 -23.357 1.00 86.25 317 THR A O 1
ATOM 2535 N N . LYS A 1 318 ? 23.716 19.013 -22.379 1.00 89.81 318 LYS A N 1
ATOM 2536 C CA . LYS A 1 318 ? 24.665 17.886 -22.259 1.00 89.81 318 LYS A CA 1
ATOM 2537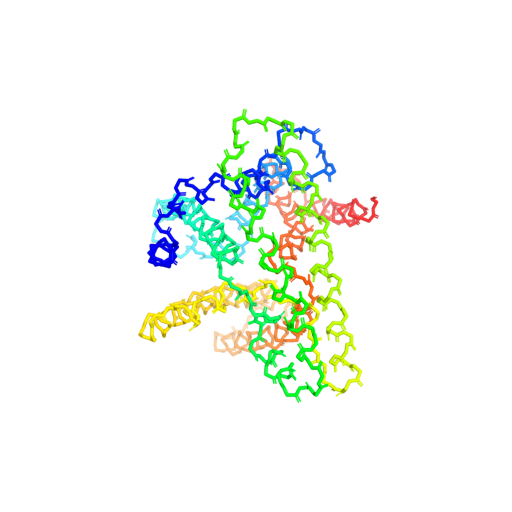 C C . LYS A 1 318 ? 24.362 17.065 -21.003 1.00 89.81 318 LYS A C 1
ATOM 2539 O O . LYS A 1 318 ? 24.016 17.644 -19.975 1.00 89.81 318 LYS A O 1
ATOM 2544 N N . GLY A 1 319 ? 24.619 15.755 -21.053 1.00 88.81 319 GLY A N 1
ATOM 2545 C CA . GLY A 1 319 ? 24.382 14.835 -19.930 1.00 88.81 319 GLY A CA 1
ATOM 2546 C C . GLY A 1 319 ? 25.079 15.226 -18.620 1.00 88.81 319 GLY A C 1
ATOM 2547 O O . GLY A 1 319 ? 24.530 14.993 -17.550 1.00 88.81 319 GLY A O 1
ATOM 2548 N N . SER A 1 320 ? 26.231 15.903 -18.684 1.00 91.25 320 SER A N 1
ATOM 2549 C CA . SER A 1 320 ? 26.927 16.422 -17.498 1.00 91.25 320 SER A CA 1
ATOM 2550 C C . SER A 1 320 ? 26.117 17.475 -16.734 1.00 91.25 320 SER A C 1
ATOM 2552 O O . SER A 1 320 ? 26.114 17.463 -15.508 1.00 91.25 320 SER A O 1
ATOM 2554 N N . HIS A 1 321 ? 25.405 18.367 -17.431 1.00 92.31 321 HIS A N 1
ATOM 2555 C CA . HIS A 1 321 ? 24.578 19.391 -16.783 1.00 92.31 321 HIS A CA 1
ATOM 2556 C C . HIS A 1 321 ? 23.362 18.761 -16.108 1.00 92.31 321 HIS A C 1
ATOM 2558 O O . HIS A 1 321 ? 23.038 19.111 -14.979 1.00 92.31 321 HIS A O 1
ATOM 2564 N N . VAL A 1 322 ? 22.726 17.797 -16.782 1.00 93.81 322 VAL A N 1
ATOM 2565 C CA . VAL A 1 322 ? 21.570 17.072 -16.240 1.00 93.81 322 VAL A CA 1
ATOM 2566 C C . VAL A 1 322 ? 21.973 16.246 -15.017 1.00 93.81 322 VAL A C 1
ATOM 2568 O O . VAL A 1 322 ? 21.238 16.222 -14.038 1.00 93.81 322 VAL A O 1
ATOM 2571 N N . PHE A 1 323 ? 23.165 15.639 -15.025 1.00 93.56 323 PHE A N 1
ATOM 2572 C CA . PHE A 1 323 ? 23.701 14.907 -13.876 1.00 93.56 323 PHE A CA 1
ATOM 2573 C C . PHE A 1 323 ? 23.883 15.804 -12.642 1.00 93.56 323 PHE A C 1
ATOM 2575 O O . PHE A 1 323 ? 23.379 15.479 -11.569 1.00 93.56 323 PHE A O 1
ATOM 2582 N N . TRP A 1 324 ? 24.543 16.959 -12.790 1.00 94.44 324 TRP A N 1
ATOM 2583 C CA . TRP A 1 324 ? 24.711 17.903 -11.679 1.00 94.44 324 TRP A CA 1
ATOM 2584 C C . TRP A 1 324 ? 23.381 18.498 -11.208 1.00 94.44 324 TRP A C 1
ATOM 2586 O O . TRP A 1 324 ? 23.169 18.627 -10.005 1.00 94.44 324 TRP A O 1
ATOM 2596 N N . ALA A 1 325 ? 22.466 18.806 -12.131 1.00 94.00 325 ALA A N 1
ATOM 2597 C CA . ALA A 1 325 ? 21.126 19.272 -11.785 1.00 94.00 325 ALA A CA 1
ATOM 2598 C C . ALA A 1 325 ? 20.340 18.216 -10.991 1.00 94.00 325 ALA A C 1
ATOM 2600 O O . ALA A 1 325 ? 19.689 18.566 -10.013 1.00 94.00 325 ALA A O 1
ATOM 2601 N N . ALA A 1 326 ? 20.443 16.936 -11.362 1.00 94.31 326 ALA A N 1
ATOM 2602 C CA . ALA A 1 326 ? 19.801 15.842 -10.638 1.00 94.31 326 ALA A CA 1
ATOM 2603 C C . ALA A 1 326 ? 20.356 15.694 -9.213 1.00 94.31 326 ALA A C 1
ATOM 2605 O O . ALA A 1 326 ? 19.579 15.570 -8.272 1.00 94.31 326 ALA A O 1
ATOM 2606 N N . LEU A 1 327 ? 21.680 15.777 -9.030 1.00 94.75 327 LEU A N 1
ATOM 2607 C CA . LEU A 1 327 ? 22.291 15.733 -7.696 1.00 94.75 327 LEU A CA 1
ATOM 2608 C C . LEU A 1 327 ? 21.865 16.915 -6.817 1.00 94.75 327 LEU A C 1
ATOM 2610 O O . LEU A 1 327 ? 21.562 16.726 -5.641 1.00 94.75 327 LEU A O 1
ATOM 2614 N N . LEU A 1 328 ? 21.824 18.127 -7.381 1.00 95.19 328 LEU A N 1
ATOM 2615 C CA . LEU A 1 328 ? 21.367 19.319 -6.662 1.00 95.19 328 LEU A CA 1
ATOM 2616 C C . LEU A 1 328 ? 19.877 19.238 -6.311 1.00 95.19 328 LEU A C 1
ATOM 2618 O O . LEU A 1 328 ? 19.497 19.608 -5.202 1.00 95.19 328 LEU A O 1
ATOM 2622 N N . ALA A 1 329 ? 19.045 18.736 -7.225 1.00 94.19 329 ALA A N 1
ATOM 2623 C CA . ALA A 1 329 ? 17.621 18.534 -6.986 1.00 94.19 329 ALA A CA 1
ATOM 2624 C C . ALA A 1 329 ? 17.380 17.501 -5.877 1.00 94.19 329 ALA A C 1
ATOM 2626 O O . ALA A 1 329 ? 16.620 17.777 -4.955 1.00 94.19 329 ALA A O 1
ATOM 2627 N N . GLU A 1 330 ? 18.079 16.366 -5.904 1.00 94.19 330 GLU A N 1
ATOM 2628 C CA . GLU A 1 330 ? 17.963 15.338 -4.865 1.00 94.19 330 GLU A CA 1
ATOM 2629 C C . GLU A 1 330 ? 18.418 15.865 -3.494 1.00 94.19 330 GLU A C 1
ATOM 2631 O O . GLU A 1 330 ? 17.736 15.684 -2.485 1.00 94.19 330 GLU A O 1
ATOM 2636 N N . ALA A 1 331 ? 19.538 16.597 -3.452 1.00 93.50 331 ALA A N 1
ATOM 2637 C CA . ALA A 1 331 ? 20.009 17.240 -2.228 1.00 93.50 331 ALA A CA 1
ATOM 2638 C C . ALA A 1 331 ? 18.989 18.253 -1.684 1.00 93.50 331 ALA A C 1
ATOM 2640 O O . ALA A 1 331 ? 18.759 18.309 -0.473 1.00 93.50 331 ALA A O 1
ATOM 2641 N N . PHE A 1 332 ? 18.348 19.021 -2.570 1.00 93.50 332 PHE A N 1
ATOM 2642 C CA . PHE A 1 332 ? 17.283 19.946 -2.200 1.00 93.50 332 PHE A CA 1
ATOM 2643 C C . PHE A 1 332 ? 16.047 19.218 -1.663 1.00 93.50 332 PHE A C 1
ATOM 2645 O O . PHE A 1 332 ? 15.509 19.646 -0.648 1.00 93.50 332 PHE A O 1
ATOM 2652 N N . VAL A 1 333 ? 15.622 18.107 -2.273 1.00 90.88 333 VAL A N 1
ATOM 2653 C CA . VAL A 1 333 ? 14.485 17.303 -1.786 1.00 90.88 333 VAL A CA 1
ATOM 2654 C C . VAL A 1 333 ? 14.760 16.762 -0.382 1.00 90.88 333 VAL A C 1
ATOM 2656 O O . VAL A 1 333 ? 13.918 16.896 0.505 1.00 90.88 333 VAL A O 1
ATOM 2659 N N . ILE A 1 334 ? 15.956 16.218 -0.143 1.00 89.44 334 ILE A N 1
ATOM 2660 C CA . ILE A 1 334 ? 16.354 15.721 1.184 1.00 89.44 334 ILE A CA 1
ATOM 2661 C C . ILE A 1 334 ? 16.399 16.862 2.210 1.00 89.44 334 ILE A C 1
ATOM 2663 O O . ILE A 1 334 ? 15.993 16.673 3.358 1.00 89.44 334 ILE A O 1
ATOM 2667 N N . TYR A 1 335 ? 16.887 18.042 1.817 1.00 89.81 335 TYR A N 1
ATOM 2668 C CA . TYR A 1 335 ? 16.897 19.227 2.676 1.00 89.81 335 TYR A CA 1
ATOM 2669 C C . TYR A 1 335 ? 15.476 19.700 3.005 1.00 89.81 335 TYR A C 1
ATOM 2671 O O . TYR A 1 335 ? 15.145 19.848 4.177 1.00 89.81 335 TYR A O 1
ATOM 2679 N N . ALA A 1 336 ? 14.625 19.859 1.991 1.00 86.25 336 ALA A N 1
ATOM 2680 C CA . ALA A 1 336 ? 13.238 20.295 2.127 1.00 86.25 336 ALA A CA 1
ATOM 2681 C C . ALA A 1 336 ? 12.364 19.307 2.913 1.00 86.25 336 ALA A C 1
ATOM 2683 O O . ALA A 1 336 ? 11.334 19.698 3.440 1.00 86.25 336 ALA A O 1
ATOM 2684 N N . TRP A 1 337 ? 12.751 18.031 2.990 1.00 81.88 337 TRP A N 1
ATOM 2685 C CA . TRP A 1 337 ? 12.077 17.054 3.845 1.00 81.88 337 TRP A CA 1
ATOM 2686 C C . TRP A 1 337 ? 12.491 17.153 5.323 1.00 81.88 337 TRP A C 1
ATOM 2688 O O . TRP A 1 337 ? 11.728 16.754 6.201 1.00 81.88 337 TRP A O 1
ATOM 2698 N N . LYS A 1 338 ? 13.712 17.629 5.604 1.00 79.00 338 LYS A N 1
ATOM 2699 C CA . LYS A 1 338 ? 14.237 17.767 6.974 1.00 79.00 338 LYS A CA 1
ATOM 2700 C C . LYS A 1 338 ? 13.835 19.074 7.657 1.00 79.00 338 LYS A C 1
ATOM 2702 O O . LYS A 1 338 ? 13.787 19.088 8.886 1.00 79.00 338 LYS A O 1
ATOM 2707 N N . VAL A 1 339 ? 13.663 20.144 6.882 1.00 70.88 339 VAL A N 1
ATOM 2708 C CA . VAL A 1 339 ? 13.160 21.455 7.332 1.00 70.88 339 VAL A CA 1
ATOM 2709 C C . VAL A 1 339 ? 11.645 21.403 7.409 1.00 70.88 339 VAL A C 1
ATOM 2711 O O . VAL A 1 339 ? 11.109 21.900 8.422 1.00 70.88 339 VAL A O 1
#

pLDDT: mean 85.7, std 7.3, range [60.31, 96.38]

Radius of gyration: 25.01 Å; chains: 1; bounding box: 63×46×65 Å

Sequence (339 aa):
MVMAGVLIIYKLPEEAGLKESLHIAGKMGKINLIDWKFDLNNRYNIWSGIIGGFFLQLSYFGTDQSQVGRYLTGQSASESKKGLLLNGFLKIPMQFFILLVGILVFVFYQFNEPPMFFNKNSEAKWVATKGHEKFEKEKSAIFQAKKNLDIQLVHSLDNPGETSKIKNELQKLQVRQDEVRKEAVSFVNKNEQKIEPQDTNYIFLRFIIDQLPIGIVGFLIAMILLASMGSMASAFGSLTSTSMVDIYQRFLNKNSTNKHYWIVSKLINLGWGILCLIVAQFAVNMGSLIEVVNILGSWFYGTILGVFLCAFYLPKTKGSHVFWAALLAEAFVIYAWKV

Secondary structure (DSSP, 8-state):
-HHHHHHHHHHS-GGG-HHHHHHHHHHTTSS---B-S--TT-TTBHHHHHHHHHHHHHHHHHH-HHHHHHHHTSSSHHHHHHHHHHHHHHHHHHHHHHHHHHHHHHHHHHHSPPPS-SSHHHHHHHHHSTTHHHHHHHHHHHHHHHHHHHHHHHHSTT-HHHHHHHHHHHHHHHHHHHHHHHHHHHHHHHTT----S--GGGHHHHHHHHHS-HHHHHHHHHHHHHHHHHHHHHHHHHHHHIIIIIIIIIII-SS--HHHHHHHHHHHHHHHHHHHHHHHHHHTTSS-HHHHHHHHHHHHHHHHHHHHHHHHH-TT--HHHHHHHHHHHHHHHHHHHH-

Foldseek 3Di:
DVVLLVLLQVPDPPCCHLVNLVVLCVLLCNPVQEDCDPDCPDCRHPVVCCVLVVLLVCLCCPPALLNVVVLVPDPDNVRSVVVVVVVVVVVVVVVVVVSSSVSSLVSSCLQPPDQLALDPVLSVLLVVDPPSVVLVVVSVVLSVVSSVLSVVCSVCVVPPVSSVVSSVVNVVSVVVSLVSLVVSCVSSVVVVDHDQSDDPVSSVVSCLVPRDDPVVNVVVVVVVVVVVVVSLVSVLVSQLCCCLVVPCCPPPNVDDDPVVSVVVSVVSSVVVVVVVVVVVVVCVNVHDNVVVVSVVSSLQSNLSVQLVCCVPPVVPDDPVVSVVVSVVVSVVSVVVVVD